Protein AF-A0A250J5Z7-F1 (afdb_monomer_lite)

Foldseek 3Di:
DDDDDDDDDDDDDDDDDDDDDDDDDDDDPDPPDDPDDLADVVGWDKFFQFKEFADWAQAAQDVVLVGDGNCDAPQEPRRQVQQPHTQDLVADDQLGHPVDDTQAFLKEKAAQAFCADPVFGDQPCVLPRPDPSDDDGQFGPQFLFKKWKDAPNDIDMGTYHHYDDPHHHPSCVQRHHDHAPDRNGRMYIGSSVCVRRVQVGIGGMMMTTDGPVRHDDDSSVPHGDPDTGDPD

Secondary structure (DSSP, 8-state):
----PPPPPPPPPPPPPPPPPPPPPPPPP---PPPPP-PPTT-S--EEEEEEEE--TTPPP-TTTTT---SSBTTBTTHHHHHTS---SSSEETTEETT---SS-SSEEEESB-SEETTEE-S--TTSTT--S---TT--SSTT-EEEEEETTEEEEEEEEEE-SS-SB-HHHHTSSPPPSSTT-SEEE-HHHHHHHT-TTEEEEEEEEE-TTTPPSSGGGSS------B--

pLDDT: mean 88.68, std 15.57, range [43.25, 98.94]

Radius of gyration: 28.71 Å; chains: 1; bounding box: 102×79×54 Å

Sequence (232 aa):
MAARTAPPPPALQPPTALHSPAARPCPTPRRRQLPPRHQPPGGYPLHTGIRTTVFWAGELASPDNGYTPNVASAWQNDWQSHFGGFDDPDNRCGYNPCAFTPLENAFYFALPFSDYGNNGPKKDLGMVYWSNGKLADGQSILKNRWIQITANGRTVYAQWEDVGPFNENDSAYVFGSAAPKYSQAGLDVSPAVSTYLGMGGSAVSSWKFVDASDVPSGPWKTTITTSGPGWN

Structure (mmCIF, N/CA/C/O backbone):
data_AF-A0A250J5Z7-F1
#
_entry.id   AF-A0A250J5Z7-F1
#
loop_
_atom_site.group_PDB
_atom_site.id
_atom_site.type_symbol
_atom_site.label_atom_id
_atom_site.label_alt_id
_atom_site.label_comp_id
_atom_site.label_asym_id
_atom_site.label_entity_id
_atom_site.label_seq_id
_atom_site.pdbx_PDB_ins_code
_atom_site.Cartn_x
_atom_site.Cartn_y
_atom_site.Cartn_z
_atom_site.occupancy
_atom_site.B_iso_or_equiv
_atom_site.auth_seq_id
_atom_site.auth_comp_id
_atom_site.auth_asym_id
_atom_site.auth_atom_id
_atom_site.pdbx_PDB_model_num
ATOM 1 N N . MET A 1 1 ? 87.241 -58.080 13.718 1.00 48.34 1 MET A N 1
ATOM 2 C CA . MET A 1 1 ? 85.777 -57.895 13.646 1.00 48.34 1 MET A CA 1
ATOM 3 C C . MET A 1 1 ? 85.197 -58.298 14.990 1.00 48.34 1 MET A C 1
ATOM 5 O O . MET A 1 1 ? 85.237 -59.472 15.319 1.00 48.34 1 MET A O 1
ATOM 9 N N . ALA A 1 2 ? 84.777 -57.328 15.801 1.00 43.59 2 ALA A N 1
ATOM 10 C CA . ALA A 1 2 ? 84.193 -57.558 17.120 1.00 43.59 2 ALA A CA 1
ATOM 11 C C . ALA A 1 2 ? 82.869 -56.793 17.182 1.00 43.59 2 ALA A C 1
ATOM 13 O O . ALA A 1 2 ? 82.848 -55.571 17.029 1.00 43.59 2 ALA A O 1
ATOM 14 N N . ALA A 1 3 ? 81.775 -57.537 17.326 1.00 43.25 3 ALA A N 1
ATOM 15 C CA . ALA A 1 3 ? 80.424 -57.014 17.427 1.00 43.25 3 ALA A CA 1
ATOM 16 C C . ALA A 1 3 ? 80.255 -56.268 18.758 1.00 43.25 3 ALA A C 1
ATOM 18 O O . ALA A 1 3 ? 80.472 -56.839 19.825 1.00 43.25 3 ALA A O 1
ATOM 19 N N . ARG A 1 4 ? 79.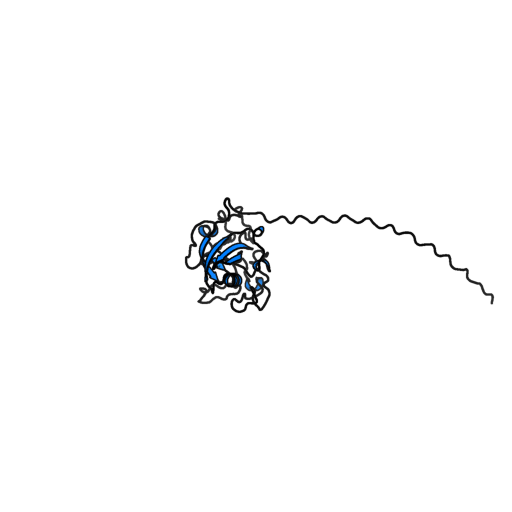865 -54.991 18.698 1.00 49.88 4 ARG A N 1
ATOM 20 C CA . ARG A 1 4 ? 79.357 -54.250 19.856 1.00 49.88 4 ARG A CA 1
ATOM 21 C C . ARG A 1 4 ? 77.840 -54.182 19.742 1.00 49.88 4 ARG A C 1
ATOM 23 O O . ARG A 1 4 ? 77.302 -53.523 18.859 1.00 49.88 4 ARG A O 1
ATOM 30 N N . THR A 1 5 ? 77.182 -54.927 20.617 1.00 54.44 5 THR A N 1
ATOM 31 C CA . THR A 1 5 ? 75.734 -54.965 20.832 1.00 54.44 5 THR A CA 1
ATOM 32 C C . THR A 1 5 ? 75.221 -53.616 21.332 1.00 54.44 5 THR A C 1
ATOM 34 O O . THR A 1 5 ? 75.788 -53.042 22.262 1.00 54.44 5 THR A O 1
ATOM 37 N N . ALA A 1 6 ? 74.148 -53.118 20.715 1.00 56.59 6 ALA A N 1
ATOM 38 C CA . ALA A 1 6 ? 73.444 -51.911 21.139 1.00 56.59 6 ALA A CA 1
ATOM 39 C C . ALA A 1 6 ? 72.637 -52.160 22.435 1.00 56.59 6 ALA A C 1
ATOM 41 O O . ALA A 1 6 ? 72.136 -53.272 22.624 1.00 56.59 6 ALA A O 1
ATOM 42 N N . PRO A 1 7 ? 72.501 -51.160 23.326 1.00 62.56 7 PRO A N 1
ATOM 43 C CA . PRO A 1 7 ? 71.690 -51.279 24.535 1.00 62.56 7 PRO A CA 1
ATOM 44 C C . PRO A 1 7 ? 70.181 -51.243 24.214 1.00 62.56 7 PRO A C 1
ATOM 46 O O . PRO A 1 7 ? 69.787 -50.681 23.188 1.00 62.56 7 PRO A O 1
ATOM 49 N N . PRO A 1 8 ? 69.327 -51.827 25.077 1.00 63.66 8 PRO A N 1
ATOM 50 C CA . PRO A 1 8 ? 67.885 -51.856 24.860 1.00 63.66 8 PRO A CA 1
ATOM 51 C C . PRO A 1 8 ? 67.251 -50.461 25.028 1.00 63.66 8 PRO A C 1
ATOM 53 O O . PRO A 1 8 ? 67.777 -49.630 25.775 1.00 63.66 8 PRO A O 1
ATOM 56 N N . PRO A 1 9 ? 66.118 -50.191 24.354 1.00 59.69 9 PRO A N 1
ATOM 57 C CA . PRO A 1 9 ? 65.427 -48.911 24.451 1.00 59.69 9 PRO A CA 1
ATOM 58 C C . PRO A 1 9 ? 64.746 -48.726 25.822 1.00 59.69 9 PRO A C 1
ATOM 60 O O . PRO A 1 9 ? 64.385 -49.710 26.475 1.00 59.69 9 PRO A O 1
ATOM 63 N N . PRO A 1 10 ? 64.549 -47.471 26.267 1.00 58.34 10 PRO A N 1
ATOM 64 C CA . PRO A 1 10 ? 63.934 -47.165 27.555 1.00 58.34 10 PRO A CA 1
ATOM 65 C C . PRO A 1 10 ? 62.433 -47.491 27.576 1.00 58.34 10 PRO A C 1
ATOM 67 O O . PRO A 1 10 ? 61.739 -47.399 26.564 1.00 58.34 10 PRO A O 1
ATOM 70 N N . ALA A 1 11 ? 61.932 -47.854 28.760 1.00 61.22 11 ALA A N 1
ATOM 71 C CA . ALA A 1 11 ? 60.529 -48.180 28.996 1.00 61.22 11 ALA A CA 1
ATOM 72 C C . ALA A 1 11 ? 59.609 -46.953 28.832 1.00 61.22 11 ALA A C 1
ATOM 74 O O . ALA A 1 11 ? 59.916 -45.859 29.307 1.00 61.22 11 ALA A O 1
ATOM 75 N N . LEU A 1 12 ? 58.458 -47.160 28.185 1.00 51.47 12 LEU A N 1
ATOM 76 C CA . LEU A 1 12 ? 57.399 -46.161 28.014 1.00 51.47 12 LEU A CA 1
ATOM 77 C C . LEU A 1 12 ? 56.745 -45.819 29.363 1.00 51.47 12 LEU A C 1
ATOM 79 O O . LEU A 1 12 ? 56.274 -46.706 30.073 1.00 51.47 12 LEU A O 1
ATOM 83 N N . GLN A 1 13 ? 56.693 -44.528 29.700 1.00 53.25 13 GLN A N 1
ATOM 84 C CA . GLN A 1 13 ? 55.916 -44.020 30.834 1.00 53.25 13 GLN A CA 1
ATOM 85 C C . GLN A 1 13 ? 54.413 -43.980 30.490 1.00 53.25 13 GLN A C 1
ATOM 87 O O . GLN A 1 13 ? 54.063 -43.729 29.333 1.00 53.25 13 GLN A O 1
ATOM 92 N N . PRO A 1 14 ? 53.512 -44.205 31.466 1.00 53.69 14 PRO A N 1
ATOM 93 C CA . PRO A 1 14 ? 52.073 -44.135 31.236 1.00 53.69 14 PRO A CA 1
ATOM 94 C C . PRO A 1 14 ? 51.607 -42.685 30.994 1.00 53.69 14 PRO A C 1
ATOM 96 O O . PRO A 1 14 ? 52.215 -41.748 31.517 1.00 53.69 14 PRO A O 1
ATOM 99 N N . PRO A 1 15 ? 50.526 -42.477 30.222 1.00 51.53 15 PRO A N 1
ATOM 100 C CA . PRO A 1 15 ? 50.061 -41.143 29.864 1.00 51.53 15 PRO A CA 1
ATOM 101 C C . PRO A 1 15 ? 49.449 -40.400 31.059 1.00 51.53 15 PRO A C 1
ATOM 103 O O . PRO A 1 15 ? 48.604 -40.921 31.787 1.00 51.53 15 PRO A O 1
ATOM 106 N N . THR A 1 16 ? 49.862 -39.145 31.218 1.00 54.31 16 THR A N 1
ATOM 107 C CA . THR A 1 16 ? 49.338 -38.174 32.183 1.00 54.31 16 THR A CA 1
ATOM 108 C C . THR A 1 16 ? 47.871 -37.845 31.884 1.00 54.31 16 THR A C 1
ATOM 110 O O . THR A 1 16 ? 47.524 -37.514 30.750 1.00 54.31 16 THR A O 1
ATOM 113 N N . ALA A 1 17 ? 47.003 -37.894 32.897 1.00 51.09 17 ALA A N 1
ATOM 114 C CA . ALA A 1 17 ? 45.592 -37.532 32.767 1.00 51.09 17 ALA A CA 1
ATOM 115 C C . ALA A 1 17 ? 45.423 -36.034 32.431 1.00 51.09 17 ALA A C 1
ATOM 117 O O . ALA A 1 17 ? 45.782 -35.155 33.220 1.00 51.09 17 ALA A O 1
ATOM 118 N N . LEU A 1 18 ? 44.857 -35.746 31.256 1.00 52.22 18 LEU A N 1
ATOM 119 C CA . LEU A 1 18 ? 44.492 -34.398 30.822 1.00 52.22 18 LEU A CA 1
ATOM 120 C C . LEU A 1 18 ? 43.288 -33.898 31.635 1.00 52.22 18 LEU A C 1
ATOM 122 O O . LEU A 1 18 ? 42.195 -34.457 31.559 1.00 52.22 18 LEU A O 1
ATOM 126 N N . HIS A 1 19 ? 43.485 -32.827 32.402 1.00 50.50 19 HIS A N 1
ATOM 127 C CA . HIS A 1 19 ? 42.395 -32.097 33.045 1.00 50.50 19 HIS A CA 1
ATOM 128 C C . HIS A 1 19 ? 41.585 -31.345 31.977 1.00 50.50 19 HIS A C 1
ATOM 130 O O . HIS A 1 19 ? 42.142 -30.575 31.195 1.00 50.50 19 HIS A O 1
ATOM 136 N N . SER A 1 20 ? 40.268 -31.566 31.943 1.00 51.16 20 SER A N 1
ATOM 137 C CA . SER A 1 20 ? 39.351 -30.842 31.053 1.00 51.16 20 SER A CA 1
ATOM 138 C C . SER A 1 20 ? 39.231 -29.367 31.467 1.00 51.16 20 SER A C 1
ATOM 140 O O . SER A 1 20 ? 39.056 -29.094 32.657 1.00 51.16 20 SER A O 1
ATOM 142 N N . PRO A 1 21 ? 39.276 -28.401 30.531 1.00 55.16 21 PRO A N 1
ATOM 143 C CA . PRO A 1 21 ? 39.024 -27.004 30.853 1.00 55.16 21 PRO A CA 1
ATOM 144 C C . PRO A 1 21 ? 37.527 -26.777 31.116 1.00 55.16 21 PRO A C 1
ATOM 146 O O . PRO A 1 21 ? 36.669 -27.275 30.386 1.00 55.16 21 PRO A O 1
ATOM 149 N N . ALA A 1 22 ? 37.214 -26.010 32.162 1.00 61.47 22 ALA A N 1
ATOM 150 C CA . ALA A 1 22 ? 35.848 -25.638 32.515 1.00 61.47 22 ALA A CA 1
ATOM 151 C C . ALA A 1 22 ? 35.152 -24.877 31.369 1.00 61.47 22 ALA A C 1
ATOM 153 O O . ALA A 1 22 ? 35.729 -23.972 30.757 1.00 61.47 22 ALA A O 1
ATOM 154 N N . ALA A 1 23 ? 33.897 -25.241 31.092 1.00 56.78 23 ALA A N 1
ATOM 155 C CA . ALA A 1 23 ? 33.072 -24.620 30.063 1.00 56.78 23 ALA A CA 1
ATOM 156 C C . ALA A 1 23 ? 32.839 -23.128 30.363 1.00 56.78 23 ALA A C 1
ATOM 158 O O . ALA A 1 23 ? 32.431 -22.754 31.463 1.00 56.78 23 ALA A O 1
ATOM 159 N N . ARG A 1 24 ? 33.082 -22.267 29.368 1.00 57.69 24 ARG A N 1
ATOM 160 C CA . ARG A 1 24 ? 32.753 -20.838 29.454 1.00 57.69 24 ARG A CA 1
ATOM 161 C C . ARG A 1 24 ? 31.227 -20.666 29.475 1.00 57.69 24 ARG A C 1
ATOM 163 O O . ARG A 1 24 ? 30.554 -21.320 28.677 1.00 57.69 24 ARG A O 1
ATOM 170 N N . PRO A 1 25 ? 30.671 -19.789 30.329 1.00 54.59 25 PRO A N 1
ATOM 171 C CA . PRO A 1 25 ? 29.240 -19.526 30.334 1.00 54.59 25 PRO A CA 1
ATOM 172 C C . PRO A 1 25 ? 28.797 -18.933 28.990 1.00 54.59 25 PRO A C 1
ATOM 174 O O . PRO A 1 25 ? 29.435 -18.034 28.440 1.00 54.59 25 PRO A O 1
ATOM 177 N N . CYS A 1 26 ? 27.701 -19.478 28.464 1.00 47.84 26 CYS A N 1
ATOM 178 C CA . CYS A 1 26 ? 27.071 -19.054 27.221 1.00 47.84 26 CYS A CA 1
ATOM 179 C C . CYS A 1 26 ? 26.628 -17.580 27.325 1.00 47.84 26 CYS A C 1
ATOM 181 O O . CYS A 1 26 ? 26.017 -17.215 28.333 1.00 47.84 26 CYS A O 1
ATOM 183 N N . PRO A 1 27 ? 26.890 -16.721 26.321 1.00 57.31 27 PRO A N 1
ATOM 184 C CA . PRO A 1 27 ? 26.368 -15.361 26.324 1.00 57.31 27 PRO A CA 1
ATOM 185 C C . PRO A 1 27 ? 24.836 -15.391 26.268 1.00 57.31 27 PRO A C 1
ATOM 187 O O . PRO A 1 27 ? 24.240 -16.032 25.402 1.00 57.31 27 PRO A O 1
ATOM 190 N N . THR A 1 28 ? 24.193 -14.700 27.208 1.00 51.62 28 THR A N 1
ATOM 191 C CA . THR A 1 28 ? 22.737 -14.554 27.272 1.00 51.62 28 THR A CA 1
ATOM 192 C C . THR A 1 28 ? 22.232 -13.848 26.006 1.00 51.62 28 THR A C 1
ATOM 194 O O . THR A 1 28 ? 22.773 -12.794 25.655 1.00 51.62 28 THR A O 1
ATOM 197 N N . PRO A 1 29 ? 21.203 -14.362 25.306 1.00 56.41 29 PRO A N 1
ATOM 198 C CA . PRO A 1 29 ? 20.678 -13.699 24.120 1.00 56.41 29 PRO A CA 1
ATOM 199 C C . PRO A 1 29 ? 20.133 -12.315 24.489 1.00 56.41 29 PRO A C 1
ATOM 201 O O . PRO A 1 29 ? 19.309 -12.160 25.393 1.00 56.41 29 PRO A O 1
ATOM 204 N N . ARG A 1 30 ? 20.608 -11.287 23.779 1.00 57.44 30 ARG A N 1
ATOM 205 C CA . ARG A 1 30 ? 20.141 -9.904 23.917 1.00 57.44 30 ARG A CA 1
ATOM 206 C C . ARG A 1 30 ? 18.644 -9.884 23.597 1.00 57.44 30 ARG A C 1
ATOM 208 O O . ARG A 1 30 ? 18.256 -10.190 22.471 1.00 57.44 30 ARG A O 1
ATOM 215 N N . ARG A 1 31 ? 17.798 -9.554 24.580 1.00 54.84 31 ARG A N 1
ATOM 216 C CA . ARG A 1 31 ? 16.341 -9.440 24.401 1.00 54.84 31 ARG A CA 1
ATOM 217 C C . ARG A 1 31 ? 16.068 -8.493 23.229 1.00 54.84 31 ARG A C 1
ATOM 219 O O . ARG A 1 31 ? 16.360 -7.303 23.331 1.00 54.84 31 ARG A O 1
ATOM 226 N N . ARG A 1 32 ? 15.548 -9.021 22.115 1.00 57.75 32 ARG A N 1
ATOM 227 C CA . ARG A 1 32 ? 15.135 -8.226 20.950 1.00 57.75 32 ARG A CA 1
ATOM 228 C C . ARG A 1 32 ? 14.055 -7.263 21.447 1.00 57.75 32 ARG A C 1
ATOM 230 O O . ARG A 1 32 ? 12.980 -7.707 21.846 1.00 57.75 32 ARG A O 1
ATOM 237 N N . GLN A 1 33 ? 14.375 -5.974 21.552 1.00 46.38 33 GLN A N 1
ATOM 238 C CA . GLN A 1 33 ? 13.385 -4.969 21.931 1.00 46.38 33 GLN A CA 1
ATOM 239 C C . GLN A 1 33 ? 12.321 -4.944 20.835 1.00 46.38 33 GLN A C 1
ATOM 241 O O . GLN A 1 33 ? 12.648 -4.831 19.654 1.00 46.38 33 GLN A O 1
ATOM 246 N N . LEU A 1 34 ? 11.060 -5.127 21.227 1.00 53.38 34 LEU A N 1
ATOM 247 C CA . LEU A 1 34 ? 9.939 -4.937 20.316 1.00 53.38 34 LEU A CA 1
ATOM 248 C C . LEU A 1 34 ? 9.942 -3.470 19.861 1.00 53.38 34 LEU A C 1
ATOM 250 O O . LEU A 1 34 ? 10.261 -2.598 20.676 1.00 53.38 34 LEU A O 1
ATOM 254 N N . PRO A 1 35 ? 9.616 -3.188 18.589 1.00 58.25 35 PRO A N 1
ATOM 255 C CA . PRO A 1 35 ? 9.500 -1.816 18.127 1.00 58.25 35 PRO A CA 1
ATOM 256 C C . PRO A 1 35 ? 8.474 -1.058 18.991 1.00 58.25 35 PRO A C 1
ATOM 258 O O . PRO A 1 35 ? 7.476 -1.655 19.413 1.00 58.25 35 PRO A O 1
ATOM 261 N N . PRO A 1 36 ? 8.726 0.227 19.297 1.00 62.75 36 PRO A N 1
ATOM 262 C CA . PRO A 1 36 ? 7.814 1.038 20.092 1.00 62.75 36 PRO A CA 1
ATOM 263 C C . PRO A 1 36 ? 6.431 1.109 19.434 1.00 62.75 36 PRO A C 1
ATOM 265 O O . PRO A 1 36 ? 6.318 1.216 18.214 1.00 62.75 36 PRO A O 1
ATOM 268 N N . ARG A 1 37 ? 5.380 1.035 20.259 1.00 71.06 37 ARG A N 1
ATOM 269 C CA . ARG A 1 37 ? 3.999 1.256 19.818 1.00 71.06 37 ARG A CA 1
ATOM 270 C C . ARG A 1 37 ? 3.753 2.747 19.647 1.00 71.06 37 ARG A C 1
ATOM 272 O O . ARG A 1 37 ? 4.124 3.525 20.527 1.00 71.06 37 ARG A O 1
ATOM 279 N N . HIS A 1 38 ? 3.111 3.127 18.549 1.00 76.88 38 HIS A N 1
ATOM 280 C CA . HIS A 1 38 ? 2.864 4.531 18.206 1.00 76.88 38 HIS A CA 1
ATOM 281 C C . HIS A 1 38 ? 1.377 4.849 18.033 1.00 76.88 38 HIS A C 1
ATOM 283 O O . HIS A 1 38 ? 1.008 5.745 17.270 1.00 76.88 38 HIS A O 1
ATOM 289 N N . GLN A 1 39 ? 0.506 4.095 18.699 1.00 77.44 39 GLN A N 1
ATOM 290 C CA . GLN A 1 39 ? -0.928 4.335 18.608 1.00 77.44 39 GLN A CA 1
ATOM 291 C C . GLN A 1 39 ? -1.297 5.663 19.285 1.00 77.44 39 GLN A C 1
ATOM 293 O O . GLN A 1 39 ? -0.880 5.897 20.424 1.00 77.44 39 GLN A O 1
ATOM 298 N N . PRO A 1 40 ? -2.092 6.525 18.626 1.00 82.88 40 PRO A N 1
ATOM 299 C CA . PRO A 1 40 ? -2.659 7.692 19.281 1.00 82.88 40 PRO A CA 1
ATOM 300 C C . PRO A 1 40 ? -3.646 7.257 20.381 1.00 82.88 40 PRO A C 1
ATOM 302 O O . PRO A 1 40 ? -4.136 6.120 20.368 1.00 82.88 40 PRO A O 1
ATOM 305 N N . PRO A 1 41 ? -3.976 8.144 21.337 1.00 78.06 41 PRO A N 1
ATOM 306 C CA . PRO A 1 41 ? -5.031 7.885 22.312 1.00 78.06 41 PRO A CA 1
ATOM 307 C C . PRO A 1 41 ? -6.339 7.486 21.608 1.00 78.06 41 PRO A C 1
ATOM 309 O O . PRO A 1 41 ? -6.847 8.236 20.781 1.00 78.06 41 PRO A O 1
ATOM 312 N N . GLY A 1 42 ? -6.869 6.298 21.918 1.00 81.88 42 GLY A N 1
ATOM 313 C CA . GLY A 1 42 ? -8.064 5.742 21.261 1.00 81.88 42 GLY A CA 1
ATOM 314 C C . GLY A 1 42 ? -7.792 4.824 20.060 1.00 81.88 42 GLY A C 1
ATOM 315 O O . GLY A 1 42 ? -8.732 4.223 19.545 1.00 81.88 42 GLY A O 1
ATOM 316 N N . GLY A 1 43 ? -6.527 4.644 19.664 1.00 91.06 43 GLY A N 1
ATOM 317 C CA . GLY A 1 43 ? -6.127 3.803 18.534 1.00 91.06 43 GLY A CA 1
ATOM 318 C C . GLY A 1 43 ? -6.214 4.519 17.183 1.00 91.06 43 GLY A C 1
ATOM 319 O O . GLY A 1 43 ? -6.713 5.636 17.077 1.00 91.06 43 GLY A O 1
ATOM 320 N N . TYR A 1 44 ? -5.694 3.879 16.134 1.00 95.81 44 TYR A N 1
ATOM 321 C CA . TYR A 1 44 ? -5.744 4.437 14.781 1.00 95.81 44 TYR A CA 1
ATOM 322 C C . TYR A 1 44 ? -7.188 4.498 14.248 1.00 95.81 44 TYR A C 1
ATOM 324 O O . TYR A 1 44 ? -7.924 3.516 14.413 1.00 95.81 44 TYR A O 1
ATOM 332 N N . PRO A 1 45 ? -7.597 5.603 13.592 1.00 95.44 45 PRO A N 1
ATOM 333 C CA . PRO A 1 45 ? -8.935 5.736 13.033 1.00 95.44 45 PRO A CA 1
ATOM 334 C C . PRO A 1 45 ? -9.174 4.697 11.936 1.00 95.44 45 PRO A C 1
ATOM 336 O O . PRO A 1 45 ? -8.262 4.323 11.196 1.00 95.44 45 PRO A O 1
ATOM 339 N N . LEU A 1 46 ? -10.419 4.228 11.847 1.00 97.81 46 LEU A N 1
ATOM 340 C CA . LEU A 1 46 ? -10.871 3.360 10.768 1.00 97.81 46 LEU A CA 1
ATOM 341 C C . LEU A 1 46 ? -11.436 4.213 9.632 1.00 97.81 46 LEU A C 1
ATOM 343 O O . LEU A 1 46 ? -12.481 4.844 9.787 1.00 97.81 46 LEU A O 1
ATOM 347 N N . HIS A 1 47 ? -10.775 4.164 8.483 1.00 98.44 47 HIS A N 1
ATOM 348 C CA . HIS A 1 47 ? -11.274 4.713 7.229 1.00 98.44 47 HIS A CA 1
ATOM 349 C C . HIS A 1 47 ? -12.220 3.705 6.589 1.00 98.44 47 HIS A C 1
ATOM 351 O O . HIS A 1 47 ? -11.883 2.527 6.488 1.00 98.44 47 HIS A O 1
ATOM 357 N N . THR A 1 48 ? -13.411 4.138 6.175 1.00 98.25 48 THR A N 1
ATOM 358 C CA . THR A 1 48 ? -14.447 3.257 5.606 1.00 98.25 48 THR A CA 1
ATOM 359 C C . THR A 1 48 ? -15.000 3.838 4.314 1.00 98.25 48 THR A C 1
ATOM 361 O O . THR A 1 48 ? -14.923 5.044 4.092 1.00 98.25 48 THR A O 1
ATOM 364 N N . GLY A 1 49 ? -15.556 2.983 3.452 1.00 97.75 49 GLY A N 1
ATOM 365 C CA . GLY A 1 49 ? -16.130 3.434 2.182 1.00 97.75 49 GLY A CA 1
ATOM 366 C C . GLY A 1 49 ? -15.079 3.926 1.185 1.00 97.75 49 GLY A C 1
ATOM 367 O O . GLY A 1 49 ? -15.387 4.748 0.326 1.00 97.75 49 GLY A O 1
ATOM 368 N N . ILE A 1 50 ? -13.836 3.453 1.305 1.00 98.56 50 ILE A N 1
ATOM 369 C CA . ILE A 1 50 ? -12.718 3.944 0.503 1.00 98.56 50 ILE A CA 1
ATOM 370 C C . ILE A 1 50 ? -12.689 3.205 -0.825 1.00 98.56 50 ILE A C 1
ATOM 372 O O . ILE A 1 50 ? -12.627 1.977 -0.857 1.00 98.56 50 ILE A O 1
ATOM 376 N N . ARG A 1 51 ? -12.708 3.957 -1.927 1.00 98.38 51 ARG A N 1
ATOM 377 C CA . ARG A 1 51 ? -12.450 3.404 -3.255 1.00 98.38 51 ARG A CA 1
ATOM 378 C C . ARG A 1 51 ? -10.976 3.020 -3.345 1.00 98.38 51 ARG A C 1
ATOM 380 O O . ARG A 1 51 ? -10.108 3.876 -3.181 1.00 98.38 51 ARG A O 1
ATOM 387 N N . THR A 1 52 ? -10.722 1.736 -3.562 1.00 98.56 52 THR A N 1
ATOM 388 C CA . THR A 1 52 ? -9.384 1.149 -3.614 1.00 98.56 52 THR A CA 1
ATOM 389 C C . THR A 1 52 ? -9.119 0.580 -4.996 1.00 98.56 52 THR A C 1
ATOM 391 O O . THR A 1 52 ? -9.939 -0.184 -5.513 1.00 98.56 52 THR A O 1
ATOM 394 N N . THR A 1 53 ? -7.982 0.948 -5.571 1.00 97.56 53 THR A N 1
ATOM 395 C CA . THR A 1 53 ? -7.527 0.572 -6.916 1.00 97.56 53 THR A CA 1
ATOM 396 C C . THR A 1 53 ? -6.225 -0.217 -6.847 1.00 97.56 53 THR A C 1
ATOM 398 O O . THR A 1 53 ? -5.673 -0.421 -5.766 1.00 97.56 53 THR A O 1
ATOM 401 N N . VAL A 1 54 ? -5.794 -0.758 -7.984 1.00 97.25 54 VAL A N 1
ATOM 402 C CA . VAL A 1 54 ? -4.605 -1.608 -8.078 1.00 97.25 54 VAL A CA 1
ATOM 403 C C . VAL A 1 54 ? -3.522 -0.889 -8.867 1.00 97.25 54 VAL A C 1
ATOM 405 O O . VAL A 1 54 ? -3.818 -0.292 -9.895 1.00 97.25 54 VAL A O 1
ATOM 408 N N . PHE A 1 55 ? -2.290 -0.992 -8.381 1.00 96.94 55 PHE A N 1
ATOM 409 C CA . PHE A 1 55 ? -1.064 -0.524 -9.027 1.00 96.94 55 PHE A CA 1
ATOM 410 C C . PHE A 1 55 ? 0.041 -1.544 -8.758 1.00 96.94 55 PHE A C 1
ATOM 412 O O . PHE A 1 55 ? -0.102 -2.366 -7.841 1.00 96.94 55 PHE A O 1
ATOM 419 N N . TRP A 1 56 ? 1.127 -1.512 -9.530 1.00 97.81 56 TRP A N 1
ATOM 420 C CA . TRP A 1 56 ? 2.213 -2.459 -9.304 1.00 97.81 56 TRP A CA 1
ATOM 421 C C . TRP A 1 56 ? 3.613 -1.959 -9.650 1.00 97.81 56 TRP A C 1
ATOM 423 O O . TRP A 1 56 ? 3.805 -1.144 -10.547 1.00 97.81 56 TRP A O 1
ATOM 433 N N . ALA A 1 57 ? 4.613 -2.497 -8.949 1.00 97.75 57 ALA A N 1
ATOM 434 C CA . ALA A 1 57 ? 6.019 -2.193 -9.188 1.00 97.75 57 ALA A CA 1
ATOM 435 C C . ALA A 1 57 ? 6.444 -2.577 -10.618 1.00 97.75 57 ALA A C 1
ATOM 437 O O . ALA A 1 57 ? 6.230 -3.704 -11.079 1.00 97.75 57 ALA A O 1
ATOM 438 N N . GLY A 1 58 ? 7.077 -1.634 -11.314 1.00 96.06 58 GLY A N 1
ATOM 439 C CA . GLY A 1 58 ? 7.505 -1.782 -12.706 1.00 96.06 58 GLY A CA 1
ATOM 440 C C . GLY A 1 58 ? 6.429 -1.471 -13.749 1.00 96.06 58 GLY A C 1
ATOM 441 O O . GLY A 1 58 ? 6.692 -1.624 -14.941 1.00 96.06 58 GLY A O 1
ATOM 442 N N . GLU A 1 59 ? 5.228 -1.037 -13.351 1.00 94.62 59 GLU A N 1
ATOM 443 C CA . GLU A 1 59 ? 4.199 -0.619 -14.307 1.00 94.62 59 GLU A CA 1
ATOM 444 C C . GLU A 1 59 ? 4.701 0.527 -15.197 1.00 94.62 59 GLU A C 1
ATOM 446 O O . GLU A 1 59 ? 5.219 1.540 -14.721 1.00 94.62 59 GLU A O 1
ATOM 451 N N . LEU A 1 60 ? 4.547 0.379 -16.512 1.00 91.81 60 LEU A N 1
ATOM 452 C CA . LEU A 1 60 ? 4.920 1.416 -17.467 1.00 91.81 60 LEU A CA 1
ATOM 453 C C . LEU A 1 60 ? 3.795 2.439 -17.622 1.00 91.81 60 LEU A C 1
ATOM 455 O O . LEU A 1 60 ? 2.616 2.120 -17.493 1.00 91.81 60 LEU A O 1
ATOM 459 N N . ALA A 1 61 ? 4.159 3.670 -17.973 1.00 89.69 61 ALA A N 1
ATOM 460 C CA . ALA A 1 61 ? 3.188 4.708 -18.287 1.00 89.69 61 ALA A CA 1
ATOM 461 C C . ALA A 1 61 ? 2.290 4.278 -19.460 1.00 89.69 61 ALA A C 1
ATOM 463 O O . ALA A 1 61 ? 2.773 3.880 -20.523 1.00 89.69 61 ALA A O 1
ATOM 464 N N . SER A 1 62 ? 0.979 4.402 -19.278 1.00 87.44 62 SER A N 1
ATOM 465 C CA . SER A 1 62 ? -0.039 4.078 -20.274 1.00 87.44 62 SER A CA 1
ATOM 466 C C . SER A 1 62 ? -1.221 5.053 -20.167 1.00 87.44 62 SER A C 1
ATOM 468 O O . SER A 1 62 ? -1.368 5.732 -19.151 1.00 87.44 62 SER A O 1
ATOM 470 N N . PRO A 1 63 ? -2.101 5.146 -21.179 1.00 85.81 63 PRO A N 1
ATOM 471 C CA . PRO A 1 63 ? -3.332 5.924 -21.043 1.00 85.81 63 PRO A CA 1
ATOM 472 C C . PRO A 1 63 ? -4.196 5.479 -19.849 1.00 85.81 63 PRO A C 1
ATOM 474 O O . PRO A 1 63 ? -4.830 6.319 -19.211 1.00 85.81 63 PRO A O 1
ATOM 477 N N . ASP A 1 64 ? -4.181 4.184 -19.524 1.00 80.62 64 ASP A N 1
ATOM 478 C CA . ASP A 1 64 ? -5.036 3.585 -18.495 1.00 80.62 64 ASP A CA 1
ATOM 479 C C . ASP A 1 64 ? -4.617 3.980 -17.069 1.00 80.62 64 ASP A C 1
ATOM 481 O O . ASP A 1 64 ? -5.476 4.124 -16.199 1.00 80.62 64 ASP A O 1
ATOM 485 N N . ASN A 1 65 ? -3.326 4.248 -16.841 1.00 82.81 65 ASN A N 1
ATOM 486 C CA . ASN A 1 65 ? -2.801 4.763 -15.567 1.00 82.81 65 ASN A CA 1
ATOM 487 C C . ASN A 1 65 ? -2.517 6.275 -15.591 1.00 82.81 65 ASN A C 1
ATOM 489 O O . ASN A 1 65 ? -1.760 6.800 -14.771 1.00 82.81 65 ASN A O 1
ATOM 493 N N . GLY A 1 66 ? -3.109 6.999 -16.549 1.00 80.44 66 GLY A N 1
ATOM 494 C CA . GLY A 1 66 ? -2.926 8.445 -16.670 1.00 80.44 66 GLY A CA 1
ATOM 495 C C . GLY A 1 66 ? -1.476 8.849 -16.949 1.00 80.44 66 GLY A C 1
ATOM 496 O O . GLY A 1 66 ? -1.068 9.944 -16.569 1.00 80.44 66 GLY A O 1
ATOM 497 N N . TYR A 1 67 ? -0.713 7.972 -17.605 1.00 85.50 67 TYR A N 1
ATOM 498 C CA . TYR A 1 67 ? 0.708 8.117 -17.917 1.00 85.50 67 TYR A CA 1
ATOM 499 C C . TYR A 1 67 ? 1.619 8.220 -16.688 1.00 85.50 67 TYR A C 1
ATOM 501 O O . TYR A 1 67 ? 2.695 8.815 -16.770 1.00 85.50 67 TYR A O 1
ATOM 509 N N . THR A 1 68 ? 1.213 7.621 -15.568 1.00 85.56 68 THR A N 1
ATOM 510 C CA . THR A 1 68 ? 2.026 7.550 -14.349 1.00 85.56 68 THR A CA 1
ATOM 511 C C . THR A 1 68 ? 2.730 6.193 -14.301 1.00 85.56 68 THR A C 1
ATOM 513 O O . THR A 1 68 ? 2.062 5.181 -14.102 1.00 85.56 68 THR A O 1
ATOM 516 N N . PRO A 1 69 ? 4.053 6.124 -14.535 1.00 90.81 69 PRO A N 1
ATOM 517 C CA . PRO A 1 69 ? 4.788 4.875 -14.402 1.00 90.81 69 PRO A CA 1
ATOM 518 C C . PRO A 1 69 ? 5.094 4.580 -12.928 1.00 90.81 69 PRO A C 1
ATOM 520 O O . PRO A 1 69 ? 5.423 5.488 -12.172 1.00 90.81 69 PRO A O 1
ATOM 523 N N . ASN A 1 70 ? 5.119 3.299 -12.570 1.00 93.44 70 ASN A N 1
ATOM 524 C CA . ASN A 1 70 ? 5.504 2.793 -11.248 1.00 93.44 70 ASN A CA 1
ATOM 525 C C . ASN A 1 70 ? 6.842 2.028 -11.309 1.00 93.44 70 ASN A C 1
ATOM 527 O O . ASN A 1 70 ? 7.098 1.095 -10.549 1.00 93.44 70 ASN A O 1
ATOM 531 N N . VAL A 1 71 ? 7.712 2.399 -12.257 1.00 93.81 71 VAL A N 1
ATOM 532 C CA . VAL A 1 71 ? 9.110 1.919 -12.320 1.00 93.81 71 VAL A CA 1
ATOM 533 C C . VAL A 1 71 ? 9.959 2.472 -11.170 1.00 93.81 71 VAL A C 1
ATOM 535 O O . VAL A 1 71 ? 10.958 1.865 -10.794 1.00 93.81 71 VAL A O 1
ATOM 538 N N . ALA A 1 72 ? 9.521 3.590 -10.594 1.00 94.62 72 ALA A N 1
ATOM 539 C CA . ALA A 1 72 ? 10.005 4.184 -9.360 1.00 94.62 72 ALA A CA 1
ATOM 540 C C . ALA A 1 72 ? 8.836 4.291 -8.370 1.00 94.62 72 ALA A C 1
ATOM 542 O O . ALA A 1 72 ? 7.679 4.285 -8.784 1.00 94.62 72 ALA A O 1
ATOM 543 N N . SER A 1 73 ? 9.154 4.420 -7.086 1.00 96.00 73 SER A N 1
ATOM 544 C CA . SER A 1 73 ? 8.214 4.813 -6.035 1.00 96.00 73 SER A CA 1
ATOM 545 C C . SER A 1 73 ? 8.695 6.098 -5.368 1.00 96.00 73 SER A C 1
ATOM 547 O O . SER A 1 73 ? 9.832 6.533 -5.577 1.00 96.00 73 SER A O 1
ATOM 549 N N . ALA A 1 74 ? 7.882 6.676 -4.487 1.00 95.62 74 ALA A N 1
ATOM 550 C CA . ALA A 1 74 ? 8.244 7.840 -3.680 1.00 95.62 74 ALA A CA 1
ATOM 551 C C . ALA A 1 74 ? 9.569 7.676 -2.908 1.00 95.62 74 ALA A C 1
ATOM 553 O O . ALA A 1 74 ? 10.215 8.668 -2.564 1.00 95.62 74 ALA A O 1
ATOM 554 N N . TRP A 1 75 ? 9.995 6.438 -2.635 1.00 96.62 75 TRP A N 1
ATOM 555 C CA . TRP A 1 75 ? 11.203 6.147 -1.861 1.00 96.62 75 TRP A CA 1
ATOM 556 C C . TRP A 1 75 ? 12.256 5.322 -2.603 1.00 96.62 75 TRP A C 1
ATOM 558 O O . TRP A 1 75 ? 13.309 5.082 -2.019 1.00 96.62 75 TRP A O 1
ATOM 568 N N . GLN A 1 76 ? 12.004 4.870 -3.833 1.00 95.44 76 GLN A N 1
ATOM 569 C CA . GLN A 1 76 ? 12.945 4.053 -4.609 1.00 95.44 76 GLN A CA 1
ATOM 570 C C . GLN A 1 76 ? 12.984 4.528 -6.065 1.00 95.44 76 GLN A C 1
ATOM 572 O O . GLN A 1 76 ? 11.991 4.400 -6.776 1.00 95.44 76 GLN A O 1
ATOM 577 N N . ASN A 1 77 ? 14.135 5.019 -6.538 1.00 94.38 77 ASN A N 1
ATOM 578 C CA . ASN A 1 77 ? 14.266 5.503 -7.924 1.00 94.38 77 ASN A CA 1
ATOM 579 C C . ASN A 1 77 ? 14.234 4.378 -8.973 1.00 94.38 77 ASN A C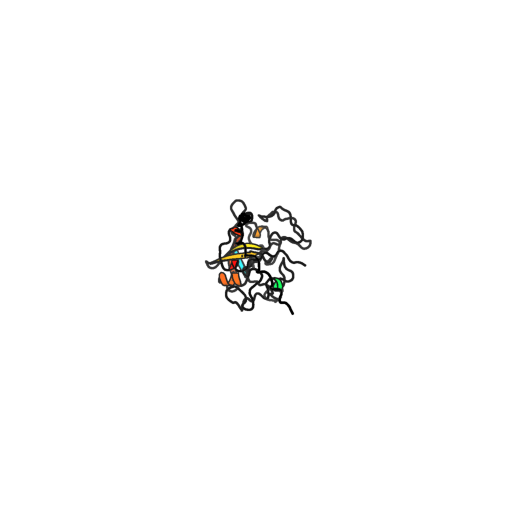 1
ATOM 581 O O . ASN A 1 77 ? 13.881 4.627 -10.122 1.00 94.38 77 ASN A O 1
ATOM 585 N N . ASP A 1 78 ? 14.606 3.159 -8.583 1.00 94.31 78 ASP A N 1
ATOM 586 C CA . ASP A 1 78 ? 14.546 1.956 -9.419 1.00 94.31 78 ASP A CA 1
ATOM 587 C C . ASP A 1 78 ? 13.749 0.865 -8.694 1.00 94.31 78 ASP A C 1
ATOM 589 O O . ASP A 1 78 ? 14.261 -0.183 -8.285 1.00 94.31 78 ASP A O 1
ATOM 593 N N . TRP A 1 79 ? 12.475 1.162 -8.440 1.00 97.44 79 TRP A N 1
ATOM 594 C CA . TRP A 1 79 ? 11.626 0.306 -7.622 1.00 97.44 79 TRP A CA 1
ATOM 595 C C . TRP A 1 79 ? 11.458 -1.089 -8.224 1.00 97.44 79 TRP A C 1
ATOM 597 O O . TRP A 1 79 ? 11.492 -2.070 -7.486 1.00 97.44 79 TRP A O 1
ATOM 607 N N . GLN A 1 80 ? 11.380 -1.208 -9.554 1.00 96.50 80 GLN A N 1
ATOM 608 C CA . GLN A 1 80 ? 11.299 -2.510 -10.219 1.00 96.50 80 GLN A CA 1
ATOM 609 C C . GLN A 1 80 ? 12.497 -3.407 -9.865 1.00 96.50 80 GLN A C 1
ATOM 611 O O . GLN A 1 80 ? 12.312 -4.567 -9.487 1.00 96.50 80 GLN A O 1
ATOM 616 N N . SER A 1 81 ? 13.726 -2.889 -9.950 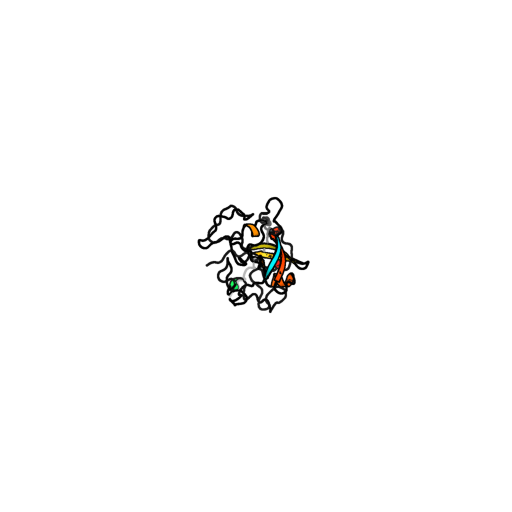1.00 96.00 81 SER A N 1
ATOM 617 C CA . SER A 1 81 ? 14.920 -3.663 -9.587 1.00 96.00 81 SER A CA 1
ATOM 618 C C . SER A 1 81 ? 14.957 -3.992 -8.096 1.00 96.00 81 SER A C 1
ATOM 620 O O . SER A 1 81 ? 15.303 -5.114 -7.725 1.00 96.00 81 SER A O 1
ATOM 622 N N . HIS A 1 82 ? 14.557 -3.048 -7.238 1.00 96.75 82 HIS A N 1
ATOM 623 C CA . HIS A 1 82 ? 14.483 -3.261 -5.791 1.00 96.75 82 HIS A CA 1
ATOM 624 C C . HIS A 1 82 ? 13.447 -4.318 -5.398 1.00 96.75 82 HIS A C 1
ATOM 626 O O . HIS A 1 82 ? 13.728 -5.146 -4.534 1.00 96.75 82 HIS A O 1
ATOM 632 N N . PHE A 1 83 ? 12.290 -4.343 -6.061 1.00 98.06 83 PHE A N 1
ATOM 633 C CA . PHE A 1 83 ? 11.276 -5.379 -5.887 1.00 98.06 83 PHE A CA 1
ATOM 634 C C . PHE A 1 83 ? 11.766 -6.751 -6.381 1.00 98.06 83 PHE A C 1
ATOM 636 O O . PHE A 1 83 ? 11.358 -7.790 -5.855 1.00 98.06 83 PHE A O 1
ATOM 643 N N . GLY A 1 84 ? 12.687 -6.764 -7.349 1.00 97.12 84 GLY A N 1
ATOM 644 C CA . GLY A 1 84 ? 13.272 -7.961 -7.960 1.00 97.12 84 GLY A CA 1
ATOM 645 C C . GLY A 1 84 ? 12.769 -8.248 -9.378 1.00 97.12 84 GLY A C 1
ATOM 646 O O . GLY A 1 84 ? 13.161 -9.252 -9.969 1.00 97.12 84 GLY A O 1
ATOM 647 N N . GLY A 1 85 ? 11.921 -7.380 -9.932 1.00 97.00 85 GLY A N 1
ATOM 648 C CA . GLY A 1 85 ? 11.361 -7.498 -11.272 1.00 97.00 85 GLY A CA 1
ATOM 649 C C . GLY A 1 85 ? 10.004 -6.808 -11.408 1.00 97.00 85 GLY A C 1
ATOM 650 O O . GLY A 1 85 ? 9.543 -6.116 -10.507 1.00 97.00 85 GLY A O 1
ATOM 651 N N . PHE A 1 86 ? 9.363 -7.006 -12.556 1.00 97.62 86 PHE A N 1
ATOM 652 C CA . PHE A 1 86 ? 8.005 -6.531 -12.824 1.00 97.62 86 PHE A CA 1
ATOM 653 C C . PHE A 1 86 ? 6.987 -7.338 -12.001 1.00 97.62 86 PHE A C 1
ATOM 655 O O . PHE A 1 86 ? 6.936 -8.566 -12.125 1.00 97.62 86 PHE A O 1
ATOM 662 N N . ASP A 1 87 ? 6.189 -6.676 -11.158 1.00 97.88 87 ASP A N 1
ATOM 663 C CA . ASP A 1 87 ? 5.169 -7.336 -10.331 1.00 97.88 87 ASP A CA 1
ATOM 664 C C . ASP A 1 87 ? 3.906 -7.643 -11.145 1.00 97.88 87 ASP A C 1
ATOM 666 O O . ASP A 1 87 ? 2.866 -7.011 -10.991 1.00 97.88 87 ASP A O 1
ATOM 670 N N . ASP A 1 88 ? 4.025 -8.625 -12.037 1.00 96.44 88 ASP A N 1
ATOM 671 C CA . ASP A 1 88 ? 3.004 -8.983 -13.021 1.00 96.44 88 ASP A CA 1
ATOM 672 C C . ASP A 1 88 ? 1.653 -9.351 -12.360 1.00 96.44 88 ASP A C 1
ATOM 674 O O . ASP A 1 88 ? 1.583 -10.343 -11.613 1.00 96.44 88 ASP A O 1
ATOM 678 N N . PRO A 1 89 ? 0.570 -8.584 -12.603 1.00 95.50 89 PRO A N 1
ATOM 679 C CA . PRO A 1 89 ? -0.747 -8.900 -12.060 1.00 95.50 89 PRO A CA 1
ATOM 680 C C . PRO A 1 89 ? -1.389 -10.133 -12.714 1.00 95.50 89 PRO A C 1
ATOM 682 O O . PRO A 1 89 ? -2.197 -10.799 -12.063 1.00 95.50 89 PRO A O 1
ATOM 685 N N . ASP A 1 90 ? -1.008 -10.469 -13.948 1.00 95.06 90 ASP A N 1
ATOM 686 C CA . ASP A 1 90 ? -1.648 -11.503 -14.766 1.00 95.06 90 ASP A CA 1
ATOM 687 C C . ASP A 1 90 ? -0.925 -12.858 -14.691 1.00 95.06 90 ASP A C 1
ATOM 689 O O . ASP A 1 90 ? -1.521 -13.903 -14.961 1.00 95.06 90 ASP A O 1
ATOM 693 N N . ASN A 1 91 ? 0.346 -12.876 -14.274 1.00 96.25 91 ASN A N 1
ATOM 694 C CA . ASN A 1 91 ? 1.156 -14.094 -14.175 1.00 96.25 91 ASN A CA 1
ATOM 695 C C . ASN A 1 91 ? 1.649 -14.371 -12.745 1.00 96.25 91 ASN A C 1
ATOM 697 O O . ASN A 1 91 ? 2.801 -14.090 -12.386 1.00 96.25 91 ASN A O 1
ATOM 701 N N . ARG A 1 92 ? 0.771 -14.953 -11.915 1.00 95.25 92 ARG A N 1
ATOM 702 C CA . ARG A 1 92 ? 1.018 -15.139 -10.475 1.00 95.25 92 ARG A CA 1
ATOM 703 C C . ARG A 1 92 ? 1.076 -16.586 -10.010 1.00 95.25 92 ARG A C 1
ATOM 705 O O . ARG A 1 92 ? 0.248 -17.422 -10.364 1.00 95.25 92 ARG A O 1
ATOM 712 N N . CYS A 1 93 ? 2.032 -16.845 -9.121 1.00 95.44 93 CYS A N 1
ATOM 713 C CA . CYS A 1 93 ? 2.261 -18.122 -8.459 1.00 95.44 93 CYS A CA 1
ATOM 714 C C . CYS A 1 93 ? 1.971 -17.943 -6.964 1.00 95.44 93 CYS A C 1
ATOM 716 O O . CYS A 1 93 ? 2.835 -17.580 -6.163 1.00 95.44 93 CYS A O 1
ATOM 718 N N . GLY A 1 94 ? 0.705 -18.140 -6.593 1.00 95.62 94 GLY A N 1
ATOM 719 C CA . GLY A 1 94 ? 0.193 -17.711 -5.293 1.00 95.62 94 GLY A CA 1
ATOM 720 C C . GLY A 1 94 ? 0.062 -16.189 -5.249 1.00 95.62 94 GLY A C 1
ATOM 721 O O . GLY A 1 94 ? -0.631 -15.604 -6.074 1.00 95.62 94 GLY A O 1
ATOM 722 N N . TYR A 1 95 ? 0.724 -15.547 -4.286 1.00 97.19 95 TYR A N 1
ATOM 723 C CA . TYR A 1 95 ? 0.683 -14.090 -4.122 1.00 97.19 95 TYR A CA 1
ATOM 724 C C . TYR A 1 95 ? 1.888 -13.363 -4.715 1.00 97.19 95 TYR A C 1
ATOM 726 O O . TYR A 1 95 ? 1.935 -12.147 -4.594 1.00 97.19 95 TYR A O 1
ATOM 734 N N . ASN A 1 96 ? 2.822 -14.069 -5.355 1.00 97.56 96 ASN A N 1
ATOM 735 C CA . ASN A 1 96 ? 4.029 -13.512 -5.974 1.00 97.56 96 ASN A CA 1
ATOM 736 C C . ASN A 1 96 ? 3.949 -13.624 -7.508 1.00 97.56 96 ASN A C 1
ATOM 738 O O . ASN A 1 96 ? 3.195 -14.474 -7.998 1.00 97.56 96 ASN A O 1
ATOM 742 N N . PRO A 1 97 ? 4.734 -12.842 -8.270 1.00 97.06 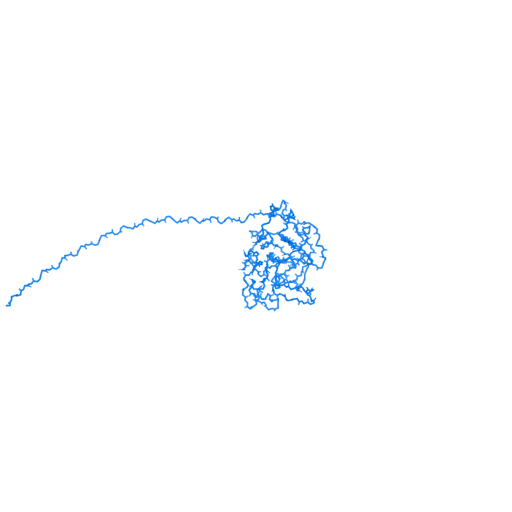97 PRO A N 1
ATOM 743 C CA . PRO A 1 97 ? 4.948 -13.109 -9.690 1.00 97.06 97 PRO A CA 1
ATOM 744 C C .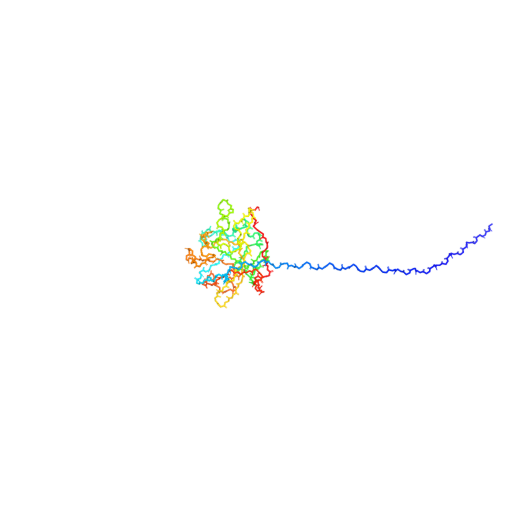 PRO A 1 97 ? 5.507 -14.521 -9.885 1.00 97.06 97 PRO A C 1
ATOM 746 O O . PRO A 1 97 ? 6.277 -15.008 -9.058 1.00 97.06 97 PRO A O 1
ATOM 749 N N . CYS A 1 98 ? 5.156 -15.196 -10.978 1.00 96.44 98 CYS A N 1
ATOM 750 C CA . CYS A 1 98 ? 5.700 -16.534 -11.240 1.00 96.44 98 CYS A CA 1
ATOM 751 C C . CYS A 1 98 ? 7.187 -16.534 -11.613 1.00 96.44 98 CYS A C 1
ATOM 753 O O . CYS A 1 98 ? 7.868 -17.540 -11.426 1.00 96.44 98 CYS A O 1
ATOM 755 N N . ALA A 1 99 ? 7.692 -15.429 -12.161 1.00 96.19 99 ALA A N 1
ATOM 756 C CA . ALA A 1 99 ? 9.047 -15.367 -12.697 1.00 96.19 99 ALA A CA 1
ATOM 757 C C . ALA A 1 99 ? 10.139 -15.317 -11.612 1.00 96.19 99 ALA A C 1
ATOM 759 O O . ALA A 1 99 ? 11.281 -15.680 -11.889 1.00 96.19 99 ALA A O 1
ATOM 760 N N . PHE A 1 100 ? 9.816 -14.869 -10.395 1.00 97.19 100 PHE A N 1
ATOM 761 C CA . PHE A 1 100 ? 10.790 -14.680 -9.319 1.00 97.19 100 PHE A CA 1
ATOM 762 C C . PHE A 1 100 ? 10.119 -14.606 -7.940 1.00 97.19 100 PHE A C 1
ATOM 764 O O . PHE A 1 100 ? 8.920 -14.368 -7.816 1.00 97.19 100 PHE A O 1
ATOM 771 N N . THR A 1 101 ? 10.917 -14.764 -6.884 1.00 96.69 101 THR A N 1
ATOM 772 C CA . THR A 1 101 ? 10.503 -14.415 -5.519 1.00 96.69 101 THR A CA 1
ATOM 773 C C . THR A 1 101 ? 10.857 -12.949 -5.258 1.00 96.69 101 THR A C 1
ATOM 775 O O . THR A 1 101 ? 12.043 -12.623 -5.348 1.00 96.69 101 THR A O 1
ATOM 778 N N . PRO A 1 102 ? 9.889 -12.077 -4.920 1.00 97.75 102 PRO A N 1
ATOM 779 C CA . PRO A 1 102 ? 10.161 -10.674 -4.627 1.00 97.75 102 PRO A CA 1
ATOM 780 C C . PRO A 1 102 ? 11.166 -10.475 -3.488 1.00 97.75 102 PRO A C 1
ATOM 782 O O . PRO A 1 102 ? 11.156 -11.212 -2.494 1.00 97.75 102 PRO A O 1
ATOM 785 N N . LEU A 1 103 ? 12.016 -9.460 -3.641 1.00 98.00 103 LEU A N 1
ATOM 786 C CA . LEU A 1 103 ? 12.993 -9.016 -2.642 1.00 98.00 103 LEU A CA 1
ATOM 787 C C . LEU A 1 103 ? 12.376 -8.037 -1.630 1.00 98.00 103 LEU A C 1
ATOM 789 O O . LEU A 1 103 ? 12.835 -7.952 -0.491 1.00 98.00 103 LEU A O 1
ATOM 793 N N . GLU A 1 104 ? 11.314 -7.341 -2.034 1.00 98.19 104 GLU A N 1
ATOM 794 C CA . GLU A 1 104 ? 10.452 -6.525 -1.177 1.00 98.19 104 GLU A CA 1
ATOM 795 C C . GLU A 1 104 ? 9.100 -7.231 -0.957 1.00 98.19 104 GLU A C 1
ATOM 797 O O . GLU A 1 104 ? 8.793 -8.260 -1.564 1.00 98.19 104 GLU A O 1
ATOM 802 N N . ASN A 1 105 ? 8.298 -6.739 -0.017 1.00 98.56 105 ASN A N 1
ATOM 803 C CA . ASN A 1 105 ? 7.011 -7.340 0.311 1.00 98.56 105 ASN A CA 1
ATOM 804 C C . ASN A 1 105 ? 6.058 -7.258 -0.883 1.00 98.56 105 ASN A C 1
ATOM 806 O O . ASN A 1 105 ? 5.805 -6.169 -1.372 1.00 98.56 105 ASN A O 1
ATOM 810 N N . ALA A 1 106 ? 5.475 -8.382 -1.305 1.00 98.56 106 ALA A N 1
ATOM 811 C CA . ALA A 1 106 ? 4.467 -8.409 -2.366 1.00 98.56 106 ALA A CA 1
ATOM 812 C C . ALA A 1 106 ? 3.127 -7.782 -1.943 1.00 98.56 106 ALA A C 1
ATOM 814 O O . ALA A 1 106 ? 2.319 -7.428 -2.793 1.00 98.56 106 ALA A O 1
ATOM 815 N N . PHE A 1 107 ? 2.877 -7.651 -0.638 1.00 98.81 107 PHE A N 1
ATOM 816 C CA . PHE A 1 107 ? 1.709 -6.981 -0.078 1.00 98.81 107 PHE A CA 1
ATOM 817 C C . PHE A 1 107 ? 2.077 -5.545 0.279 1.00 98.81 107 PHE A C 1
ATOM 819 O O . PHE A 1 107 ? 2.437 -5.250 1.420 1.00 98.81 107 PHE A O 1
ATOM 826 N N . TYR A 1 108 ? 1.962 -4.652 -0.697 1.00 98.88 108 TYR A N 1
ATOM 827 C CA . TYR A 1 108 ? 2.213 -3.223 -0.527 1.00 98.88 108 TYR A CA 1
ATOM 828 C C . TYR A 1 108 ? 1.014 -2.356 -0.912 1.00 98.88 108 TYR A C 1
ATOM 830 O O . TYR A 1 108 ? 0.048 -2.839 -1.519 1.00 98.88 108 TYR A O 1
ATOM 838 N N . PHE A 1 109 ? 1.072 -1.087 -0.511 1.00 98.88 109 PHE A N 1
ATOM 839 C CA . PHE A 1 109 ? 0.058 -0.073 -0.776 1.00 98.88 109 PHE A CA 1
ATOM 840 C C . PHE A 1 109 ? 0.659 1.337 -0.926 1.00 98.88 109 PHE A C 1
ATOM 842 O O . PHE A 1 109 ? 1.802 1.582 -0.518 1.00 98.88 109 PHE A O 1
ATOM 849 N N . ALA A 1 110 ? -0.160 2.257 -1.445 1.00 98.69 110 ALA A N 1
ATOM 850 C CA . ALA A 1 110 ? 0.095 3.696 -1.480 1.00 98.69 110 ALA A CA 1
ATOM 851 C C . ALA A 1 110 ? -1.030 4.489 -0.794 1.00 98.69 110 ALA A C 1
ATOM 853 O O . ALA A 1 110 ? -2.213 4.171 -0.947 1.00 98.69 110 ALA A O 1
ATOM 854 N N . LEU A 1 111 ? -0.657 5.523 -0.035 1.00 98.75 111 LEU A N 1
ATOM 855 C CA . LEU A 1 111 ? -1.580 6.512 0.536 1.00 98.75 111 LEU A CA 1
ATOM 856 C C . LEU A 1 111 ? -1.180 7.932 0.106 1.00 98.75 111 LEU A C 1
ATOM 858 O O . LEU A 1 111 ? 0.012 8.187 -0.086 1.00 98.75 111 LEU A O 1
ATOM 862 N N . PRO A 1 112 ? -2.138 8.874 -0.018 1.00 98.00 112 PRO A N 1
ATOM 863 C CA . PRO A 1 112 ? -1.925 10.173 -0.665 1.00 98.00 112 PRO A CA 1
ATOM 864 C C . PRO A 1 112 ? -1.229 11.206 0.239 1.00 98.00 112 PRO A C 1
ATOM 866 O O . PRO A 1 112 ? -1.643 12.362 0.377 1.00 98.00 112 PRO A O 1
ATOM 869 N N . PHE A 1 113 ? -0.153 10.795 0.906 1.00 97.94 113 PHE A N 1
ATOM 870 C CA . PHE A 1 113 ? 0.673 11.650 1.744 1.00 97.94 113 PHE A CA 1
ATOM 871 C C . PHE A 1 113 ? 2.142 11.219 1.695 1.00 97.94 113 PHE A C 1
ATOM 873 O O . PHE A 1 113 ? 2.474 10.111 2.100 1.00 97.94 113 PHE A O 1
ATOM 880 N N . SER A 1 114 ? 3.018 12.126 1.265 1.00 97.06 114 SER A N 1
ATOM 881 C CA . SER A 1 114 ? 4.472 11.959 1.339 1.00 97.06 114 SER A CA 1
ATOM 882 C C . SER A 1 114 ? 5.041 12.693 2.551 1.00 97.06 114 SER A C 1
ATOM 884 O O . SER A 1 114 ? 4.535 13.748 2.941 1.00 97.06 114 SER A O 1
ATOM 886 N N . ASP A 1 115 ? 6.124 12.174 3.123 1.00 96.38 115 ASP A N 1
ATOM 887 C CA . ASP A 1 115 ? 6.958 12.882 4.094 1.00 96.38 115 ASP A CA 1
ATOM 888 C C . ASP A 1 115 ? 8.053 13.736 3.430 1.00 96.38 115 ASP A C 1
ATOM 890 O O . ASP A 1 115 ? 8.762 14.473 4.118 1.00 96.38 115 ASP A O 1
ATOM 894 N N . TYR A 1 116 ? 8.120 13.720 2.095 1.00 95.19 116 TYR A N 1
ATOM 895 C CA . TYR A 1 116 ? 8.953 14.581 1.254 1.00 95.19 116 TYR A CA 1
ATOM 896 C C . TYR A 1 116 ? 8.092 15.492 0.386 1.00 95.19 116 TYR A C 1
ATOM 898 O O . TYR A 1 116 ? 6.974 15.160 0.002 1.00 95.19 116 TYR A O 1
ATOM 906 N N . GLY A 1 117 ? 8.616 16.675 0.087 1.00 89.56 117 GLY A N 1
ATOM 907 C CA . GLY A 1 117 ? 8.122 17.516 -0.998 1.00 89.56 117 GLY A CA 1
ATOM 908 C C . GLY A 1 117 ? 9.251 17.844 -1.970 1.00 89.56 117 GLY A C 1
ATOM 909 O O . GLY A 1 117 ? 10.374 17.367 -1.825 1.00 89.56 117 GLY A O 1
ATOM 910 N N . ASN A 1 118 ? 8.981 18.751 -2.907 1.00 85.50 118 ASN A N 1
ATOM 911 C CA . ASN A 1 118 ? 9.931 19.137 -3.963 1.00 85.50 118 ASN A CA 1
ATOM 912 C C . ASN A 1 118 ? 11.285 19.665 -3.450 1.00 85.50 118 ASN A C 1
ATOM 914 O O . ASN A 1 118 ? 12.247 19.714 -4.206 1.00 85.50 118 ASN A O 1
ATOM 918 N N . ASN A 1 119 ? 11.355 20.085 -2.183 1.00 86.75 119 ASN A N 1
ATOM 919 C CA . ASN A 1 119 ? 12.545 20.665 -1.559 1.00 86.75 119 ASN A CA 1
ATOM 920 C C . ASN A 1 119 ? 13.128 19.767 -0.449 1.00 86.75 119 ASN A C 1
ATOM 922 O O . ASN A 1 119 ? 13.790 20.275 0.457 1.00 86.75 119 ASN A O 1
ATOM 926 N N . GLY A 1 120 ? 12.842 18.461 -0.481 1.00 90.94 120 GLY A N 1
ATOM 927 C CA . GLY A 1 120 ? 13.313 17.495 0.514 1.00 90.94 120 GLY A CA 1
ATOM 928 C C . GLY A 1 120 ? 12.303 17.232 1.644 1.00 90.94 120 GLY A C 1
ATOM 929 O O . GLY A 1 120 ? 11.092 17.370 1.428 1.00 90.94 120 GLY A O 1
ATOM 930 N N . PRO A 1 121 ? 12.776 16.849 2.847 1.00 94.00 121 PRO A N 1
ATOM 931 C CA . PRO A 1 121 ? 11.924 16.492 3.979 1.00 94.00 121 PRO A CA 1
ATOM 932 C C . PRO A 1 121 ? 10.892 17.571 4.333 1.00 94.00 121 PRO A C 1
ATOM 934 O O . PRO A 1 121 ? 11.228 18.751 4.501 1.00 94.00 121 PRO A O 1
ATOM 937 N N . LYS A 1 122 ? 9.628 17.173 4.514 1.00 93.94 122 LYS A N 1
ATOM 938 C CA . LYS A 1 122 ? 8.575 18.081 4.988 1.00 93.94 122 LYS A CA 1
ATOM 939 C C . LYS A 1 122 ? 8.803 18.494 6.439 1.00 93.94 122 LYS A C 1
ATOM 941 O O . LYS A 1 122 ? 9.320 17.740 7.263 1.00 93.94 122 LYS A O 1
ATOM 946 N N . LYS A 1 123 ? 8.366 19.714 6.765 1.00 88.00 123 LYS A N 1
ATOM 947 C CA . LYS A 1 123 ? 8.444 20.280 8.125 1.00 88.00 123 LYS A CA 1
ATOM 948 C C . LYS A 1 123 ? 7.141 20.106 8.906 1.00 88.00 123 LYS A C 1
ATOM 950 O O . LYS A 1 123 ? 7.150 20.068 10.132 1.00 88.00 123 LYS A O 1
ATOM 955 N N . ASP A 1 124 ? 6.020 19.990 8.209 1.00 86.00 124 ASP A N 1
ATOM 956 C CA . ASP A 1 124 ? 4.658 19.917 8.734 1.00 86.00 124 ASP A CA 1
ATOM 957 C C . ASP A 1 124 ? 4.192 18.465 8.940 1.00 86.00 124 ASP A C 1
ATOM 959 O O . ASP A 1 124 ? 3.139 18.036 8.480 1.00 86.00 124 ASP A O 1
ATOM 963 N N . LEU A 1 125 ? 4.970 17.695 9.701 1.00 93.81 125 LEU A N 1
ATOM 964 C CA . LEU A 1 125 ? 4.694 16.280 9.995 1.00 93.81 125 LEU A CA 1
ATOM 965 C C . LEU A 1 125 ? 3.849 16.075 11.267 1.00 93.81 125 LEU A C 1
ATOM 967 O O . LEU A 1 125 ? 3.837 14.985 11.832 1.00 93.81 125 LEU A O 1
ATOM 971 N N . GLY A 1 126 ? 3.170 17.121 11.751 1.00 91.69 126 GLY A N 1
ATOM 972 C CA . GLY A 1 126 ? 2.507 17.136 13.063 1.00 91.69 126 GLY A CA 1
ATOM 973 C C . GLY A 1 126 ? 1.293 16.211 13.193 1.00 91.69 126 GLY A C 1
ATOM 974 O O . GLY A 1 126 ? 0.938 15.839 14.306 1.00 91.69 126 GLY A O 1
ATOM 975 N N . MET A 1 127 ? 0.670 15.818 12.077 1.00 94.06 127 MET A N 1
ATOM 976 C CA . MET A 1 127 ? -0.435 14.848 12.086 1.00 94.06 127 MET A CA 1
ATOM 977 C C . MET A 1 127 ? 0.040 13.391 12.067 1.00 94.06 127 MET A C 1
ATOM 979 O O . MET A 1 127 ? -0.735 12.492 12.374 1.00 94.06 127 MET A O 1
ATOM 983 N N . VAL A 1 128 ? 1.303 13.137 11.721 1.00 96.06 128 VAL A N 1
ATOM 984 C CA . VAL A 1 128 ? 1.835 11.776 11.636 1.00 96.06 128 VAL A CA 1
ATOM 985 C C . VAL A 1 128 ? 2.034 11.235 13.053 1.00 96.06 128 VAL A C 1
ATOM 987 O O . VAL A 1 128 ? 2.885 11.726 13.791 1.00 96.06 128 VAL A O 1
ATOM 990 N N . TYR A 1 129 ? 1.285 10.201 13.440 1.00 95.19 129 TYR A N 1
ATOM 991 C CA . TYR A 1 129 ? 1.198 9.731 14.835 1.00 95.19 129 TYR A CA 1
ATOM 992 C C . TYR A 1 129 ? 2.535 9.378 15.499 1.00 95.19 129 TYR A C 1
ATOM 994 O O . TYR A 1 129 ? 2.699 9.534 16.706 1.00 95.19 129 TYR A O 1
ATOM 1002 N N . TRP A 1 130 ? 3.487 8.875 14.717 1.00 94.38 130 TRP A N 1
ATOM 1003 C CA . TRP A 1 130 ? 4.817 8.473 15.181 1.00 94.38 130 TRP A CA 1
ATOM 1004 C C . TRP A 1 130 ? 5.895 9.528 14.923 1.00 94.38 130 TRP A C 1
ATOM 1006 O O . TRP A 1 130 ? 7.074 9.272 15.173 1.00 94.38 130 TRP A O 1
ATOM 1016 N N . SER A 1 131 ? 5.526 10.690 14.387 1.00 93.81 131 SER A N 1
ATOM 1017 C CA . SER A 1 131 ? 6.470 11.770 14.136 1.00 93.81 131 SER A CA 1
ATOM 1018 C C . SER A 1 131 ? 6.856 12.467 15.434 1.00 93.81 131 SER A C 1
ATOM 1020 O O . SER A 1 131 ? 6.036 12.713 16.314 1.00 93.81 131 SER A O 1
ATOM 1022 N N . ASN A 1 132 ? 8.130 12.835 15.528 1.00 90.00 132 ASN A N 1
ATOM 1023 C CA . ASN A 1 132 ? 8.648 13.741 16.553 1.00 90.00 132 ASN A CA 1
ATOM 1024 C C . ASN A 1 132 ? 8.819 15.179 16.012 1.00 90.00 132 ASN A C 1
ATOM 1026 O O . ASN A 1 132 ? 9.527 15.987 16.615 1.00 90.00 132 ASN A O 1
ATOM 1030 N N . GLY A 1 133 ? 8.225 15.477 14.851 1.00 86.50 133 GLY A N 1
ATOM 1031 C CA . GLY A 1 133 ? 8.336 16.758 14.150 1.00 86.50 133 GLY A CA 1
ATOM 1032 C C . GLY A 1 133 ? 9.653 16.964 13.397 1.00 86.50 133 GLY A C 1
ATOM 1033 O O . GLY A 1 133 ? 9.880 18.051 12.872 1.00 86.50 133 GLY A O 1
ATOM 1034 N N . LYS A 1 134 ? 10.536 15.960 13.348 1.00 86.94 134 LYS A N 1
ATOM 1035 C CA . LYS A 1 134 ? 11.820 16.027 12.645 1.00 86.94 134 LYS A CA 1
ATOM 1036 C C . LYS A 1 134 ? 11.946 14.863 11.671 1.00 86.94 134 LYS A C 1
ATOM 1038 O O . LYS A 1 134 ? 11.646 13.724 12.013 1.00 86.94 134 LYS A O 1
ATOM 1043 N N . LEU A 1 135 ? 12.467 15.158 10.488 1.00 93.50 135 LEU A N 1
ATOM 1044 C CA . LEU A 1 135 ? 12.840 14.171 9.487 1.00 93.50 135 LEU A CA 1
ATOM 1045 C C . LEU A 1 135 ? 14.237 14.509 8.985 1.00 93.50 135 LEU A C 1
ATOM 1047 O O . LEU A 1 135 ? 14.483 15.632 8.545 1.00 93.50 135 LEU A O 1
ATOM 1051 N N . ALA A 1 136 ? 15.163 13.566 9.141 1.00 91.38 136 ALA A N 1
ATOM 1052 C CA . ALA A 1 136 ? 16.498 13.714 8.590 1.00 91.38 136 ALA A CA 1
ATOM 1053 C C . ALA A 1 136 ? 16.459 13.455 7.082 1.00 91.38 136 ALA A C 1
ATOM 1055 O O . ALA A 1 136 ? 15.691 12.616 6.611 1.00 91.38 136 ALA A O 1
ATOM 1056 N N . ASP A 1 137 ? 17.311 14.166 6.353 1.00 91.69 137 ASP A N 1
ATOM 1057 C CA . ASP A 1 137 ? 17.489 13.943 4.924 1.00 91.69 137 ASP A CA 1
ATOM 1058 C C . ASP A 1 137 ? 17.947 12.501 4.649 1.00 91.69 137 ASP A C 1
ATOM 1060 O O . ASP A 1 137 ? 18.695 11.915 5.440 1.00 91.69 137 ASP A O 1
ATOM 1064 N N . GLY A 1 138 ? 17.449 11.901 3.569 1.00 92.25 138 GLY A N 1
ATOM 1065 C CA . GLY A 1 138 ? 17.707 10.493 3.242 1.00 92.25 138 GLY A CA 1
ATOM 1066 C C . GLY A 1 138 ? 16.908 9.469 4.068 1.00 92.25 138 GLY A C 1
ATOM 1067 O O . GLY A 1 138 ? 17.089 8.267 3.888 1.00 92.25 138 GLY A O 1
ATOM 1068 N N . GLN A 1 139 ? 16.038 9.896 4.988 1.00 94.19 139 GLN A N 1
ATOM 1069 C CA . GLN A 1 139 ? 15.194 9.000 5.793 1.00 94.19 139 GLN A CA 1
ATOM 1070 C C . GLN A 1 139 ? 13.719 9.199 5.484 1.00 94.19 139 GLN A C 1
ATOM 1072 O O . GLN A 1 139 ? 13.322 10.306 5.154 1.00 94.19 139 GLN A O 1
ATOM 1077 N N . SER A 1 140 ? 12.902 8.163 5.684 1.00 96.56 140 SER A N 1
ATOM 1078 C CA . SER A 1 140 ? 11.440 8.263 5.693 1.00 96.56 140 SER A CA 1
ATOM 1079 C C . SER A 1 140 ? 10.885 7.737 7.014 1.00 96.56 140 SER A C 1
ATOM 1081 O O . SER A 1 140 ? 11.375 6.746 7.560 1.00 96.56 140 SER A O 1
ATOM 1083 N N . ILE A 1 141 ? 9.849 8.397 7.527 1.00 96.56 141 ILE A N 1
ATOM 1084 C CA . ILE A 1 141 ? 9.048 7.919 8.658 1.00 96.56 141 ILE A CA 1
ATOM 1085 C C . ILE A 1 141 ? 7.815 7.125 8.205 1.00 96.56 141 ILE A C 1
ATOM 1087 O O . ILE A 1 141 ? 7.162 6.513 9.055 1.00 96.56 141 ILE A O 1
ATOM 1091 N N . LEU A 1 142 ? 7.484 7.136 6.910 1.00 97.81 142 LEU A N 1
ATOM 1092 C CA . LEU A 1 142 ? 6.292 6.503 6.335 1.00 97.81 142 LEU A CA 1
ATOM 1093 C C . LEU A 1 142 ? 6.580 5.141 5.695 1.00 97.81 142 LEU A C 1
ATOM 1095 O O . LEU A 1 142 ? 5.806 4.209 5.922 1.00 97.81 142 LEU A O 1
ATOM 1099 N N . LYS A 1 143 ? 7.688 5.007 4.949 1.00 98.00 143 LYS A N 1
ATOM 1100 C CA . LYS A 1 143 ? 8.055 3.750 4.276 1.00 98.00 143 LYS A CA 1
ATOM 1101 C C . LYS A 1 143 ? 8.066 2.572 5.258 1.00 98.00 143 LYS A C 1
ATOM 1103 O O . LYS A 1 143 ? 8.483 2.712 6.412 1.00 98.00 143 LYS A O 1
ATOM 1108 N N . ASN A 1 144 ? 7.623 1.403 4.794 1.00 98.19 144 ASN A N 1
ATOM 1109 C CA . ASN A 1 144 ? 7.537 0.137 5.534 1.00 98.19 144 ASN A CA 1
ATOM 1110 C C . ASN A 1 144 ? 6.502 0.102 6.677 1.00 98.19 144 ASN A C 1
ATOM 1112 O O . ASN A 1 144 ? 6.429 -0.903 7.398 1.00 98.19 144 ASN A O 1
ATOM 1116 N N . ARG A 1 145 ? 5.712 1.164 6.889 1.00 98.50 145 ARG A N 1
ATOM 1117 C CA . ARG A 1 145 ? 4.596 1.159 7.854 1.00 98.50 145 ARG A CA 1
ATOM 1118 C C . ARG A 1 145 ? 3.473 0.252 7.368 1.00 98.50 145 ARG A C 1
ATOM 1120 O O . ARG A 1 145 ? 3.386 -0.045 6.187 1.00 98.50 145 ARG A O 1
ATOM 1127 N N . TRP A 1 146 ? 2.616 -0.190 8.282 1.00 98.81 146 TRP A N 1
ATOM 1128 C CA . TRP A 1 146 ? 1.599 -1.191 7.980 1.00 98.81 146 TRP A CA 1
ATOM 1129 C C . TRP A 1 146 ? 0.187 -0.637 8.099 1.00 98.81 146 TRP A C 1
ATOM 1131 O O . TRP A 1 146 ? -0.115 0.150 9.001 1.00 98.81 146 TRP A O 1
ATOM 1141 N N . ILE A 1 147 ? -0.697 -1.136 7.239 1.00 98.88 147 ILE A N 1
ATOM 1142 C CA . ILE A 1 147 ? -2.145 -0.997 7.398 1.00 98.88 147 ILE A CA 1
ATOM 1143 C C . ILE A 1 147 ? -2.813 -2.370 7.423 1.00 98.88 147 ILE A C 1
ATOM 1145 O O . ILE A 1 147 ? -2.317 -3.342 6.854 1.00 98.88 147 ILE A O 1
ATOM 1149 N N . GLN A 1 148 ? -3.957 -2.429 8.091 1.00 98.88 148 GLN A N 1
ATOM 1150 C CA . GLN A 1 148 ? -4.965 -3.462 7.909 1.00 98.88 148 GLN A CA 1
ATOM 1151 C C . GLN A 1 148 ? -5.955 -2.974 6.849 1.00 98.88 148 GLN A C 1
ATOM 1153 O O . GLN A 1 148 ? -6.423 -1.843 6.951 1.00 98.88 148 GLN A O 1
ATOM 1158 N N . ILE A 1 149 ? -6.324 -3.834 5.902 1.00 98.88 149 ILE A N 1
ATOM 1159 C CA . ILE A 1 149 ? -7.311 -3.556 4.850 1.00 98.88 149 ILE A CA 1
ATOM 1160 C C . ILE A 1 149 ? -8.379 -4.646 4.892 1.00 98.88 149 ILE A C 1
ATOM 1162 O O . ILE A 1 149 ? -8.058 -5.832 4.987 1.00 98.88 149 ILE A O 1
ATOM 1166 N N . THR A 1 150 ? -9.645 -4.254 4.800 1.00 98.81 150 THR A N 1
ATOM 1167 C CA . THR A 1 150 ? -10.788 -5.165 4.783 1.00 98.81 150 THR A CA 1
ATOM 1168 C C . THR A 1 150 ? -11.700 -4.843 3.603 1.00 98.81 150 THR A C 1
ATOM 1170 O O . THR A 1 150 ? -12.168 -3.715 3.463 1.00 98.81 150 THR A O 1
ATOM 1173 N N . ALA A 1 151 ? -11.976 -5.845 2.770 1.00 98.44 151 ALA A N 1
ATOM 1174 C CA . ALA A 1 151 ? -12.922 -5.789 1.654 1.00 98.44 151 ALA A CA 1
ATOM 1175 C C . ALA A 1 151 ? -13.476 -7.198 1.393 1.00 98.44 151 ALA A C 1
ATOM 1177 O O . ALA A 1 151 ? -12.812 -8.188 1.701 1.00 98.44 151 ALA A O 1
ATOM 1178 N N . ASN A 1 152 ? -14.696 -7.309 0.856 1.00 97.25 152 ASN A N 1
ATOM 1179 C CA . ASN A 1 152 ? -15.322 -8.593 0.493 1.00 97.25 152 ASN A CA 1
ATOM 1180 C C . ASN A 1 152 ? -15.293 -9.661 1.612 1.00 97.25 152 ASN A C 1
ATOM 1182 O O . ASN A 1 152 ? -15.101 -10.849 1.359 1.00 97.25 152 ASN A O 1
ATOM 1186 N N . GLY A 1 153 ? -15.436 -9.236 2.873 1.00 97.31 153 GLY A N 1
ATOM 1187 C CA . GLY A 1 153 ? -15.399 -10.125 4.042 1.00 97.31 153 GLY A CA 1
ATOM 1188 C C . GLY A 1 153 ? -14.018 -10.704 4.380 1.00 97.31 153 GLY A C 1
ATOM 1189 O O . GLY A 1 153 ? -13.923 -11.584 5.233 1.00 97.31 153 GLY A O 1
ATOM 1190 N N . ARG A 1 154 ? -12.945 -10.229 3.737 1.00 98.38 154 ARG A N 1
ATOM 1191 C CA . ARG A 1 154 ? -11.560 -10.661 3.962 1.00 98.38 154 ARG A CA 1
ATOM 1192 C C . ARG A 1 154 ? -10.725 -9.522 4.530 1.00 98.38 154 ARG A C 1
ATOM 1194 O O . ARG A 1 154 ? -10.974 -8.360 4.225 1.00 98.38 154 ARG A O 1
ATOM 1201 N N . THR A 1 155 ? -9.713 -9.872 5.321 1.00 98.75 155 THR A N 1
ATOM 1202 C CA . THR A 1 155 ? -8.769 -8.922 5.923 1.00 98.75 155 THR A CA 1
ATOM 1203 C C . THR A 1 155 ? -7.337 -9.296 5.570 1.00 98.75 155 THR A C 1
ATOM 1205 O O . THR A 1 155 ? -6.952 -10.458 5.709 1.00 98.75 155 THR A O 1
ATOM 1208 N N . VAL A 1 156 ? -6.561 -8.303 5.144 1.00 98.88 156 VAL A N 1
ATOM 1209 C CA . VAL A 1 156 ? -5.161 -8.416 4.723 1.00 98.88 156 VAL A CA 1
ATOM 1210 C C . VAL A 1 156 ? -4.340 -7.285 5.339 1.00 98.88 156 VAL A C 1
ATOM 1212 O O . VAL A 1 156 ? -4.892 -6.277 5.784 1.00 98.88 156 VAL A O 1
ATOM 1215 N N . TYR A 1 157 ? -3.025 -7.460 5.378 1.00 98.94 157 TYR A N 1
ATOM 1216 C CA . TYR A 1 157 ? -2.079 -6.476 5.886 1.00 98.94 157 TYR A CA 1
ATOM 1217 C C . TYR A 1 157 ? -1.021 -6.201 4.825 1.00 98.94 157 TYR A C 1
ATOM 1219 O O . TYR A 1 157 ? -0.599 -7.131 4.142 1.00 98.94 157 TYR A O 1
ATOM 1227 N N . ALA A 1 158 ? -0.612 -4.945 4.680 1.00 98.94 158 ALA A N 1
ATOM 1228 C CA . ALA A 1 158 ? 0.314 -4.522 3.631 1.00 98.94 158 ALA A CA 1
ATOM 1229 C C . ALA A 1 158 ? 1.275 -3.436 4.133 1.00 98.94 158 ALA A C 1
ATOM 1231 O O . ALA A 1 158 ? 0.949 -2.744 5.103 1.00 98.94 158 ALA A O 1
ATOM 1232 N N . GLN A 1 159 ? 2.434 -3.300 3.479 1.00 98.81 159 GLN A N 1
ATOM 1233 C CA . GLN A 1 159 ? 3.447 -2.279 3.763 1.00 98.81 159 GLN A CA 1
ATOM 1234 C C . GLN A 1 159 ? 3.323 -1.048 2.863 1.00 98.81 159 GLN A C 1
ATOM 1236 O O . GLN A 1 159 ? 2.945 -1.139 1.699 1.00 98.81 159 GLN A O 1
ATOM 1241 N N . TRP A 1 160 ? 3.631 0.116 3.425 1.00 98.81 160 TRP A N 1
ATOM 1242 C CA . TRP A 1 160 ? 3.585 1.387 2.722 1.00 98.81 160 TRP A CA 1
ATOM 1243 C C . TRP A 1 160 ? 4.843 1.528 1.869 1.00 98.81 160 TRP A C 1
ATOM 1245 O O . TRP A 1 160 ? 5.930 1.727 2.417 1.00 98.81 160 TRP A O 1
ATOM 1255 N N . GLU A 1 161 ? 4.696 1.404 0.551 1.00 98.56 161 GLU A N 1
ATOM 1256 C CA . GLU A 1 161 ? 5.837 1.373 -0.378 1.00 98.56 161 GLU A CA 1
ATOM 1257 C C . GLU A 1 161 ? 5.784 2.450 -1.465 1.00 98.56 161 GLU A C 1
ATOM 1259 O O . GLU A 1 161 ? 6.802 2.684 -2.119 1.00 98.56 161 GLU A O 1
ATOM 1264 N N . ASP A 1 162 ? 4.656 3.160 -1.595 1.00 98.12 162 ASP A N 1
ATOM 1265 C CA . ASP A 1 162 ? 4.556 4.329 -2.469 1.00 98.12 162 ASP A CA 1
ATOM 1266 C C . ASP A 1 162 ? 3.613 5.435 -1.947 1.00 98.12 162 ASP A C 1
ATOM 1268 O O . ASP A 1 162 ? 2.947 5.275 -0.919 1.00 98.12 162 ASP A O 1
ATOM 1272 N N . VAL A 1 163 ? 3.542 6.572 -2.643 1.00 97.81 163 VAL A N 1
ATOM 1273 C CA . VAL A 1 163 ? 2.641 7.691 -2.335 1.00 97.81 163 VAL A CA 1
ATOM 1274 C C . VAL A 1 163 ? 1.688 7.951 -3.498 1.00 97.81 163 VAL A C 1
ATOM 1276 O O . VAL A 1 163 ? 2.085 8.098 -4.644 1.00 97.81 163 VAL A O 1
ATOM 1279 N N . GLY A 1 164 ? 0.408 8.064 -3.165 1.00 94.88 164 GLY A N 1
ATOM 1280 C CA . GLY A 1 164 ? -0.696 8.207 -4.108 1.00 94.88 164 GLY A CA 1
ATOM 1281 C C . GLY A 1 164 ? -1.964 7.606 -3.501 1.00 94.88 164 GLY A C 1
ATOM 1282 O O . GLY A 1 164 ? -1.911 7.079 -2.392 1.00 94.88 164 GLY A O 1
ATOM 1283 N N . PRO A 1 165 ? -3.126 7.671 -4.156 1.00 94.50 165 PRO A N 1
ATOM 1284 C CA . PRO A 1 165 ? -3.358 8.139 -5.522 1.00 94.50 165 PRO A CA 1
ATOM 1285 C C . PRO A 1 165 ? -3.527 9.667 -5.638 1.00 94.50 165 PRO A C 1
ATOM 1287 O O . PRO A 1 165 ? -3.959 10.328 -4.699 1.00 94.50 165 PRO A O 1
ATOM 1290 N N . PHE A 1 166 ? -3.275 10.214 -6.835 1.00 93.69 166 PHE A N 1
ATOM 1291 C CA . PHE A 1 166 ? -3.570 11.592 -7.302 1.00 93.69 166 PHE A CA 1
ATOM 1292 C C . PHE A 1 166 ? -2.881 12.772 -6.601 1.00 93.69 166 PHE A C 1
ATOM 1294 O O . PHE A 1 166 ? -2.751 13.843 -7.200 1.00 93.69 166 PHE A O 1
ATOM 1301 N N . ASN A 1 167 ? -2.472 12.635 -5.345 1.00 94.38 167 ASN A N 1
ATOM 1302 C CA . ASN A 1 167 ? -1.751 13.660 -4.605 1.00 94.38 167 ASN A CA 1
ATOM 1303 C C . ASN A 1 167 ? -0.888 13.065 -3.492 1.00 94.38 167 ASN A C 1
ATOM 1305 O O . ASN A 1 167 ? -1.002 11.907 -3.119 1.00 94.38 167 ASN A O 1
ATOM 1309 N N . GLU A 1 168 ? -0.049 13.923 -2.918 1.00 95.62 168 GLU A N 1
ATOM 1310 C CA . GLU A 1 168 ? 0.938 13.548 -1.898 1.00 95.62 168 GLU A CA 1
ATOM 1311 C C . GLU A 1 168 ? 0.800 14.391 -0.617 1.00 95.62 168 GLU A C 1
ATOM 1313 O O . GLU A 1 168 ? 1.720 14.489 0.199 1.00 95.62 168 GLU A O 1
ATOM 1318 N N . ASN A 1 169 ? -0.329 15.086 -0.462 1.00 96.19 169 ASN A N 1
ATOM 1319 C CA . ASN A 1 169 ? -0.535 16.132 0.543 1.00 96.19 169 ASN A CA 1
ATOM 1320 C C . ASN A 1 169 ? -1.928 16.047 1.188 1.00 96.19 169 ASN A C 1
ATOM 1322 O O . ASN A 1 169 ? -2.639 17.050 1.250 1.00 96.19 169 ASN A O 1
ATOM 1326 N N . ASP A 1 170 ? -2.339 14.857 1.631 1.00 97.25 170 ASP A N 1
ATOM 1327 C CA . ASP A 1 170 ? -3.649 14.620 2.253 1.00 97.25 170 ASP A CA 1
ATOM 1328 C C . ASP A 1 170 ? -3.550 14.092 3.696 1.00 97.25 170 ASP A C 1
ATOM 1330 O O . ASP A 1 170 ? -4.058 13.027 4.046 1.00 97.25 170 ASP A O 1
ATOM 1334 N N . SER A 1 171 ? -2.862 14.832 4.568 1.00 96.81 171 SER A N 1
ATOM 1335 C CA . SER A 1 171 ? -2.690 14.440 5.976 1.00 96.81 171 SER A CA 1
ATOM 1336 C C . SER A 1 171 ? -4.010 14.362 6.750 1.00 96.81 171 SER A C 1
ATOM 1338 O O . SER A 1 171 ? -4.135 13.533 7.653 1.00 96.81 171 SER A O 1
ATOM 1340 N N . ALA A 1 172 ? -4.993 15.198 6.395 1.00 97.19 172 ALA A N 1
ATOM 1341 C CA . ALA A 1 172 ? -6.306 15.238 7.035 1.00 97.19 172 ALA A CA 1
ATOM 1342 C C . ALA A 1 172 ? -7.121 13.961 6.791 1.00 97.19 172 ALA A C 1
ATOM 1344 O O . ALA A 1 172 ? -7.848 13.523 7.685 1.00 97.19 172 ALA A O 1
ATOM 1345 N N . TYR A 1 173 ? -6.985 13.359 5.609 1.00 98.12 173 TYR A N 1
ATOM 1346 C CA . TYR A 1 173 ? -7.491 12.019 5.343 1.00 98.12 173 TYR A CA 1
ATOM 1347 C C . TYR A 1 173 ? -6.586 10.979 5.999 1.00 98.12 173 TYR A C 1
ATOM 1349 O O . TYR A 1 173 ? -7.018 10.293 6.914 1.00 98.12 173 TYR A O 1
ATOM 1357 N N . VAL A 1 174 ? -5.307 10.906 5.621 1.00 98.12 174 VAL A N 1
ATOM 1358 C CA . VAL A 1 174 ? -4.434 9.782 5.998 1.00 98.12 174 VAL A CA 1
ATOM 1359 C C . VAL A 1 174 ? -4.323 9.597 7.518 1.00 98.12 174 VAL A C 1
ATOM 1361 O O . VAL A 1 174 ? -4.435 8.475 8.011 1.00 98.12 174 VAL A O 1
ATOM 1364 N N . PHE A 1 175 ? -4.159 10.682 8.277 1.00 97.38 175 PHE A N 1
ATOM 1365 C CA . PHE A 1 175 ? -3.992 10.647 9.738 1.00 97.38 175 PHE A CA 1
ATOM 1366 C C . PHE A 1 175 ? -5.161 11.276 10.506 1.00 97.38 175 PHE A C 1
ATOM 1368 O O . PHE A 1 175 ? -5.084 11.456 11.725 1.00 97.38 175 PHE A O 1
ATOM 1375 N N . GLY A 1 176 ? -6.233 11.657 9.821 1.00 95.38 176 GLY A N 1
ATOM 1376 C CA . GLY A 1 176 ? -7.411 12.239 10.450 1.00 95.38 176 GLY A CA 1
ATOM 1377 C C . GLY A 1 176 ? -8.653 11.399 10.198 1.00 95.38 176 GLY A C 1
ATOM 1378 O O . GLY A 1 176 ? -8.610 10.171 10.192 1.00 95.38 176 GLY A O 1
ATOM 1379 N N . SER A 1 177 ? -9.775 12.089 10.036 1.00 94.75 177 SER A N 1
ATOM 1380 C CA . SER A 1 177 ? -11.093 11.505 9.779 1.00 94.75 177 SER A CA 1
ATOM 1381 C C . SER A 1 177 ? -11.763 12.093 8.535 1.00 94.75 177 SER A C 1
ATOM 1383 O O . SER A 1 177 ? -12.951 11.856 8.311 1.00 94.75 177 SER A O 1
ATOM 1385 N N . ALA A 1 178 ? -11.037 12.895 7.747 1.00 97.44 178 ALA A N 1
ATOM 1386 C CA . ALA A 1 178 ? -11.561 13.423 6.495 1.00 97.44 178 ALA A CA 1
ATOM 1387 C C . ALA A 1 178 ? -11.711 12.298 5.460 1.00 97.44 178 ALA A C 1
ATOM 1389 O O . ALA A 1 178 ? -11.031 11.280 5.537 1.00 97.44 178 ALA A O 1
ATOM 1390 N N . ALA A 1 179 ? -12.586 12.493 4.476 1.00 97.44 179 ALA A N 1
ATOM 1391 C CA . ALA A 1 179 ? -12.597 11.655 3.280 1.00 97.44 179 ALA A CA 1
ATOM 1392 C C . ALA A 1 179 ? -11.372 11.972 2.393 1.00 97.44 179 ALA A C 1
ATOM 1394 O O . ALA A 1 179 ? -10.851 13.089 2.489 1.00 97.44 179 ALA A O 1
ATOM 1395 N N . PRO A 1 180 ? -10.945 11.048 1.506 1.00 97.75 180 PRO A N 1
ATOM 1396 C CA . PRO A 1 180 ? -9.892 11.333 0.538 1.00 97.75 180 PRO A CA 1
ATOM 1397 C C . PRO A 1 180 ? -10.233 12.570 -0.291 1.00 97.75 180 PRO A C 1
ATOM 1399 O O . PRO A 1 180 ? -11.376 12.738 -0.731 1.00 97.75 180 PRO A O 1
ATOM 1402 N N . LYS A 1 181 ? -9.234 13.411 -0.561 1.00 97.38 181 LYS A N 1
ATOM 1403 C CA . LYS A 1 181 ? -9.405 14.625 -1.368 1.00 97.38 181 LYS A CA 1
ATOM 1404 C C . LYS A 1 181 ? -9.928 14.337 -2.779 1.00 97.38 181 LYS A C 1
ATOM 1406 O O . LYS A 1 181 ? -10.658 15.157 -3.334 1.00 97.38 181 LYS A O 1
ATOM 1411 N N . TYR A 1 182 ? -9.573 13.184 -3.345 1.00 95.38 182 TYR A N 1
ATOM 1412 C CA . TYR A 1 182 ? -10.033 12.724 -4.653 1.00 95.38 182 TYR A CA 1
ATOM 1413 C C . TYR A 1 182 ? -10.919 11.487 -4.502 1.00 95.38 182 TYR A C 1
ATOM 1415 O O . TYR A 1 182 ? -10.507 10.463 -3.971 1.00 95.38 182 TYR A O 1
ATOM 1423 N N . SER A 1 183 ? -12.151 11.564 -5.004 1.00 93.00 183 SER A N 1
ATOM 1424 C CA . SER A 1 183 ? -13.130 10.471 -4.885 1.00 93.00 183 SER A CA 1
ATOM 1425 C C . SER A 1 183 ? -12.825 9.246 -5.760 1.00 93.00 183 SER A C 1
ATOM 1427 O O . SER A 1 183 ? -13.384 8.172 -5.538 1.00 93.00 183 SER A O 1
ATOM 1429 N N . GLN A 1 184 ? -11.956 9.395 -6.765 1.00 95.25 184 GLN A N 1
ATOM 1430 C CA . GLN A 1 184 ? -11.637 8.339 -7.730 1.00 95.25 184 GLN A CA 1
ATOM 1431 C C . GLN A 1 184 ? -10.876 7.162 -7.100 1.00 95.25 184 GLN A C 1
ATOM 1433 O O . GLN A 1 184 ? -11.067 6.022 -7.533 1.00 95.25 184 GLN A O 1
ATOM 1438 N N . ALA A 1 185 ? -10.061 7.431 -6.079 1.00 96.75 185 ALA A N 1
ATOM 1439 C CA . ALA A 1 185 ? -9.417 6.448 -5.217 1.00 96.75 185 ALA A CA 1
ATOM 1440 C C . ALA A 1 185 ? -8.819 7.155 -3.992 1.00 96.75 185 ALA A C 1
ATOM 1442 O O . ALA A 1 185 ? -8.396 8.305 -4.082 1.00 96.75 185 ALA A O 1
ATOM 1443 N N . GLY A 1 186 ? -8.781 6.460 -2.856 1.00 98.00 186 GLY A N 1
ATOM 1444 C CA . GLY A 1 186 ? -8.098 6.918 -1.640 1.00 98.00 186 GLY A CA 1
ATOM 1445 C C . GLY A 1 186 ? -7.030 5.948 -1.133 1.00 98.00 186 GLY A C 1
ATOM 1446 O O . GLY A 1 186 ? -6.448 6.185 -0.078 1.00 98.00 186 GLY A O 1
ATOM 1447 N N . LEU A 1 187 ? -6.824 4.830 -1.823 1.00 98.81 187 LEU A N 1
ATOM 1448 C CA . LEU A 1 187 ? -5.852 3.798 -1.481 1.00 98.81 187 LEU A CA 1
ATOM 1449 C C . LEU A 1 187 ? -5.534 3.022 -2.760 1.00 98.81 187 LEU A C 1
ATOM 1451 O O . LEU A 1 187 ? -6.463 2.515 -3.391 1.00 98.81 187 LEU A O 1
ATOM 1455 N N . ASP A 1 188 ? -4.257 2.884 -3.095 1.00 98.50 188 ASP A N 1
ATOM 1456 C CA . ASP A 1 188 ? -3.812 1.929 -4.112 1.00 98.50 188 ASP A CA 1
ATOM 1457 C C . ASP A 1 188 ? -3.159 0.728 -3.442 1.00 98.50 188 ASP A C 1
ATOM 1459 O O . ASP A 1 188 ? -2.482 0.862 -2.419 1.00 98.50 188 ASP A O 1
ATOM 1463 N N . VAL A 1 189 ? -3.376 -0.462 -3.994 1.00 98.81 189 VAL A N 1
ATOM 1464 C CA . VAL A 1 189 ? -2.847 -1.709 -3.440 1.00 98.81 189 VAL A CA 1
ATOM 1465 C C . VAL A 1 189 ? -2.208 -2.585 -4.508 1.00 98.81 189 VAL A C 1
ATOM 1467 O O . VAL A 1 189 ? -2.630 -2.605 -5.658 1.00 98.81 189 VAL A O 1
ATOM 1470 N N . SER A 1 190 ? -1.220 -3.363 -4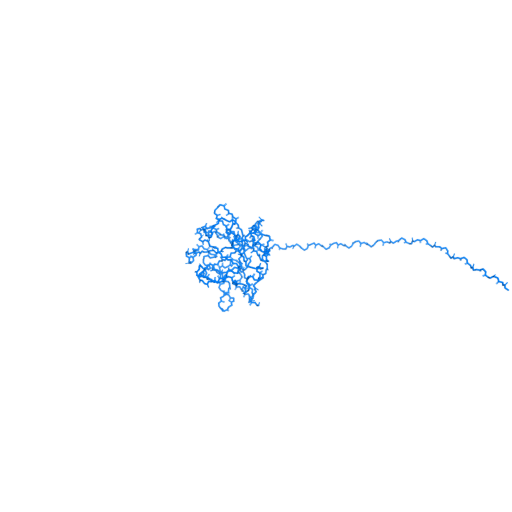.087 1.00 98.62 190 SER A N 1
ATOM 1471 C CA . SER A 1 190 ? -0.551 -4.370 -4.914 1.00 98.62 190 SER A CA 1
ATOM 1472 C C . SER A 1 190 ? -1.497 -5.436 -5.504 1.00 98.62 190 SER A C 1
ATOM 1474 O O . SER A 1 190 ? -2.562 -5.734 -4.932 1.00 98.62 190 SER A O 1
ATOM 1476 N N . PRO A 1 191 ? -1.075 -6.138 -6.575 1.00 98.56 191 PRO A N 1
ATOM 1477 C CA . PRO A 1 191 ? -1.789 -7.297 -7.111 1.00 98.56 191 PRO A CA 1
ATOM 1478 C C . PRO A 1 191 ? -2.013 -8.408 -6.074 1.00 98.56 191 PRO A C 1
ATOM 1480 O O . PRO A 1 191 ? -3.060 -9.063 -6.079 1.00 98.56 191 PRO A O 1
ATOM 1483 N N . ALA A 1 192 ? -1.073 -8.607 -5.142 1.00 98.56 192 ALA A N 1
ATOM 1484 C CA . ALA A 1 192 ? -1.202 -9.596 -4.071 1.00 98.56 192 ALA A CA 1
ATOM 1485 C C . ALA A 1 192 ? -2.370 -9.275 -3.124 1.00 98.56 192 ALA A C 1
ATOM 1487 O O . ALA A 1 192 ? -3.174 -10.156 -2.802 1.00 98.56 192 ALA A O 1
ATOM 1488 N N . VAL A 1 193 ? -2.497 -8.006 -2.719 1.00 98.75 193 VAL A N 1
ATOM 1489 C CA . VAL A 1 193 ? -3.612 -7.520 -1.893 1.00 98.75 193 VAL A CA 1
ATOM 1490 C C . VAL A 1 193 ? -4.934 -7.659 -2.647 1.00 98.75 193 VAL A C 1
ATOM 1492 O O . VAL A 1 193 ? -5.891 -8.206 -2.095 1.00 98.75 193 VAL A O 1
ATOM 1495 N N . SER A 1 194 ? -4.973 -7.237 -3.914 1.00 98.12 194 SER A N 1
ATOM 1496 C CA . SER A 1 194 ? -6.153 -7.366 -4.781 1.00 98.12 194 SER A CA 1
ATOM 1497 C C . SER A 1 194 ? -6.626 -8.815 -4.907 1.00 98.12 194 SER A C 1
ATOM 1499 O O . SER A 1 194 ? -7.809 -9.106 -4.709 1.00 98.12 194 SER A O 1
ATOM 1501 N N . THR A 1 195 ? -5.692 -9.738 -5.154 1.00 97.38 195 THR A N 1
ATOM 1502 C CA . THR A 1 195 ? -5.953 -11.182 -5.255 1.00 97.38 195 THR A CA 1
ATOM 1503 C C . THR A 1 195 ? -6.492 -11.736 -3.940 1.00 97.38 195 THR A C 1
ATOM 1505 O O . THR A 1 195 ? -7.499 -12.447 -3.923 1.00 97.38 195 THR A O 1
ATOM 1508 N N . TYR A 1 196 ? -5.864 -11.380 -2.815 1.00 98.25 196 TYR A N 1
ATOM 1509 C CA . TYR A 1 196 ? -6.296 -11.837 -1.497 1.00 98.25 196 TYR A CA 1
ATOM 1510 C C . TYR A 1 196 ? -7.719 -11.361 -1.172 1.00 98.25 196 TYR A C 1
ATOM 1512 O O . TYR A 1 196 ? -8.549 -12.149 -0.713 1.00 98.25 196 TYR A O 1
ATOM 1520 N N . LEU A 1 197 ? -8.022 -10.089 -1.439 1.00 98.25 197 LEU A N 1
ATOM 1521 C CA . LEU A 1 197 ? -9.328 -9.478 -1.181 1.00 98.25 197 LEU A CA 1
ATOM 1522 C C . LEU A 1 197 ? -10.384 -9.807 -2.252 1.00 98.25 197 LEU A C 1
ATOM 1524 O O . LEU A 1 197 ? -11.570 -9.576 -2.025 1.00 98.25 197 LEU A O 1
ATOM 1528 N N . GLY A 1 198 ? -9.991 -10.360 -3.402 1.00 96.75 198 GLY A N 1
ATOM 1529 C CA . GLY A 1 198 ? -10.894 -10.664 -4.514 1.00 96.75 198 GLY A CA 1
ATOM 1530 C C . GLY A 1 198 ? -11.497 -9.410 -5.154 1.00 96.75 198 GLY A C 1
ATOM 1531 O O . GLY A 1 198 ? -12.701 -9.373 -5.389 1.00 96.75 198 GLY A O 1
ATOM 1532 N N . MET A 1 199 ? -10.693 -8.363 -5.372 1.00 94.81 199 MET A N 1
ATOM 1533 C CA . MET A 1 199 ? -11.184 -7.059 -5.849 1.00 94.81 199 MET A CA 1
ATOM 1534 C C . MET A 1 199 ? -11.494 -7.023 -7.352 1.00 94.81 199 MET A C 1
ATOM 1536 O O . MET A 1 199 ? -12.325 -6.231 -7.773 1.00 94.81 199 MET A O 1
ATOM 1540 N N . GLY A 1 200 ? -10.823 -7.833 -8.178 1.00 86.62 200 GLY A N 1
ATOM 1541 C CA . GLY A 1 200 ? -11.004 -7.773 -9.637 1.00 86.62 200 GLY A CA 1
ATOM 1542 C C . GLY A 1 200 ? -10.651 -6.404 -10.243 1.00 86.62 200 GLY A C 1
ATOM 1543 O O . GLY A 1 200 ? -11.314 -5.956 -11.171 1.00 86.62 200 GLY A O 1
ATOM 1544 N N . GLY A 1 201 ? -9.650 -5.716 -9.679 1.00 87.75 201 GLY A N 1
ATOM 1545 C CA . GLY A 1 201 ? -9.139 -4.423 -10.159 1.00 87.75 201 GLY A CA 1
ATOM 1546 C C . GLY A 1 201 ? -9.575 -3.204 -9.338 1.00 87.75 201 GLY A C 1
ATOM 1547 O O . GLY A 1 201 ? -8.818 -2.243 -9.232 1.00 87.75 201 GLY A O 1
ATOM 1548 N N . SER A 1 202 ? -10.744 -3.230 -8.686 1.00 95.12 202 SER A N 1
ATOM 1549 C CA . SER A 1 202 ? -11.115 -2.194 -7.706 1.00 95.12 202 SER A CA 1
ATOM 1550 C C . SER A 1 202 ? -12.189 -2.667 -6.731 1.00 95.12 202 SER A C 1
ATOM 1552 O O . SER A 1 202 ? -13.007 -3.519 -7.064 1.00 95.12 202 SER A O 1
ATOM 1554 N N . ALA A 1 203 ? -12.219 -2.101 -5.527 1.00 97.19 203 ALA A N 1
ATOM 1555 C CA . ALA A 1 203 ? -13.256 -2.399 -4.542 1.00 97.19 203 ALA A CA 1
ATOM 1556 C C . ALA A 1 203 ? -13.505 -1.220 -3.602 1.00 97.19 203 ALA A C 1
ATOM 1558 O O . ALA A 1 203 ? -12.703 -0.293 -3.506 1.00 97.19 203 ALA A O 1
ATOM 1559 N N . VAL A 1 204 ? -14.616 -1.286 -2.869 1.00 98.25 204 VAL A N 1
ATOM 1560 C CA . VAL A 1 204 ? -14.804 -0.472 -1.668 1.00 98.25 204 VAL A CA 1
ATOM 1561 C C . VAL A 1 204 ? -14.194 -1.225 -0.492 1.00 98.25 204 VAL A C 1
ATOM 1563 O O . VAL A 1 204 ? -14.549 -2.377 -0.236 1.00 98.25 204 VAL A O 1
ATOM 1566 N N . SER A 1 205 ? -13.284 -0.576 0.224 1.00 98.56 205 SER A N 1
ATOM 1567 C CA . SER A 1 205 ? -12.595 -1.154 1.370 1.00 98.56 205 SER A CA 1
ATOM 1568 C C . SER A 1 205 ? -12.724 -0.284 2.618 1.00 98.56 205 SER A C 1
ATOM 1570 O O . SER A 1 205 ? -13.231 0.843 2.602 1.00 98.56 205 SER A O 1
ATOM 1572 N N . SER A 1 206 ? -12.290 -0.851 3.737 1.00 98.81 206 SER A N 1
ATOM 1573 C CA . SER A 1 206 ? -11.964 -0.111 4.950 1.00 98.81 206 SER A CA 1
ATOM 1574 C C . SER A 1 206 ? -10.516 -0.385 5.327 1.00 98.81 206 SER A C 1
ATOM 1576 O O . SER A 1 206 ? -10.048 -1.513 5.164 1.00 98.81 206 SER A O 1
ATOM 1578 N N . TRP A 1 207 ? -9.812 0.608 5.857 1.00 98.81 207 TRP A N 1
ATOM 1579 C CA . TRP A 1 207 ? -8.427 0.438 6.282 1.00 98.81 207 TRP A CA 1
ATOM 1580 C C . TRP A 1 207 ? -8.102 1.248 7.534 1.00 98.81 207 TRP A C 1
ATOM 1582 O O . TRP A 1 207 ? -8.776 2.221 7.870 1.00 98.81 207 TRP A O 1
ATOM 1592 N N . LYS A 1 208 ? -7.069 0.818 8.256 1.00 98.62 208 LYS A N 1
ATOM 1593 C CA . LYS A 1 208 ? -6.486 1.552 9.387 1.00 98.62 208 LYS A CA 1
ATOM 1594 C C . LYS A 1 208 ? -5.015 1.203 9.537 1.00 98.62 208 LYS A C 1
ATOM 1596 O O . LYS A 1 208 ? -4.615 0.092 9.186 1.00 98.62 208 LYS A O 1
ATOM 1601 N N . PHE A 1 209 ? -4.224 2.100 10.114 1.00 98.69 209 PHE A N 1
ATOM 1602 C CA . PHE A 1 209 ? -2.853 1.767 10.501 1.00 98.69 209 PHE A CA 1
ATOM 1603 C C . PHE A 1 209 ? -2.811 0.629 11.527 1.00 98.69 209 PHE A C 1
ATOM 1605 O O . PHE A 1 209 ? -3.757 0.397 12.287 1.00 98.69 209 PHE A O 1
ATOM 1612 N N . VAL A 1 210 ? -1.688 -0.083 11.546 1.00 97.81 210 VAL A N 1
ATOM 1613 C CA . VAL A 1 210 ? -1.369 -1.104 12.544 1.00 97.81 210 VAL A CA 1
ATOM 1614 C C . VAL A 1 210 ? 0.130 -1.076 12.834 1.00 97.81 210 VAL A C 1
ATOM 1616 O O . VAL A 1 210 ? 0.949 -0.871 11.939 1.00 97.81 210 VAL A O 1
ATOM 1619 N N . ASP A 1 211 ? 0.506 -1.274 14.095 1.00 96.75 211 ASP A N 1
ATOM 1620 C CA . ASP A 1 211 ? 1.916 -1.409 14.453 1.00 96.75 211 ASP A CA 1
ATOM 1621 C C . ASP A 1 211 ? 2.459 -2.746 13.928 1.00 96.75 211 ASP A C 1
ATOM 1623 O O . ASP A 1 211 ? 1.783 -3.771 13.986 1.00 96.75 211 ASP A O 1
ATOM 1627 N N . ALA A 1 212 ? 3.712 -2.776 13.466 1.00 96.19 212 ALA A N 1
ATOM 1628 C CA . ALA A 1 212 ? 4.323 -3.985 12.895 1.00 96.19 212 ALA A CA 1
ATOM 1629 C C . ALA A 1 212 ? 4.299 -5.199 13.853 1.00 96.19 212 ALA A C 1
ATOM 1631 O O . ALA A 1 212 ? 4.237 -6.351 13.415 1.00 96.19 212 ALA A O 1
ATOM 1632 N N . SER A 1 213 ? 4.337 -4.946 15.167 1.00 95.50 213 SER A N 1
ATOM 1633 C CA . SER A 1 213 ? 4.232 -5.964 16.219 1.00 95.50 213 SER A CA 1
ATOM 1634 C C . SER A 1 213 ? 2.828 -6.559 16.362 1.00 95.50 213 SER A C 1
ATOM 1636 O O . SER A 1 213 ? 2.710 -7.681 16.849 1.00 95.50 213 SER A O 1
ATOM 1638 N N . ASP A 1 214 ? 1.798 -5.848 15.900 1.00 96.62 214 ASP A N 1
ATOM 1639 C CA . ASP A 1 214 ? 0.390 -6.245 15.966 1.00 96.62 214 ASP A CA 1
ATOM 1640 C C . ASP A 1 214 ? -0.119 -6.841 14.639 1.00 96.62 214 ASP A C 1
ATOM 1642 O O . ASP A 1 214 ? -1.241 -7.344 14.571 1.00 96.62 214 ASP A O 1
ATOM 1646 N N . VAL A 1 215 ? 0.701 -6.838 13.581 1.00 98.19 215 VAL A N 1
ATOM 1647 C CA . VAL A 1 215 ? 0.391 -7.536 12.325 1.00 98.19 215 VAL A CA 1
ATOM 1648 C C . VAL A 1 215 ? 0.395 -9.051 12.591 1.00 98.19 215 VAL A C 1
ATOM 1650 O O . VAL A 1 215 ? 1.426 -9.578 13.021 1.00 98.19 215 VAL A O 1
ATOM 1653 N N . PRO A 1 216 ? -0.693 -9.794 12.328 1.00 98.19 216 PRO A N 1
ATOM 1654 C CA . PRO A 1 216 ? -0.733 -11.240 12.538 1.00 98.19 216 PRO A CA 1
ATOM 1655 C C . PRO A 1 216 ? 0.101 -11.999 11.496 1.00 98.19 216 PRO A C 1
ATOM 1657 O O . PRO A 1 216 ? 0.548 -11.439 10.492 1.00 98.19 216 PRO A O 1
ATOM 1660 N N . SER A 1 217 ? 0.338 -13.288 11.735 1.00 97.94 217 SER A N 1
ATOM 1661 C CA . SER A 1 217 ? 0.945 -14.173 10.735 1.00 97.94 217 SER A CA 1
ATOM 1662 C C . SER A 1 217 ? 0.031 -14.323 9.519 1.00 97.94 217 SER A C 1
ATOM 1664 O O . SER A 1 217 ? -1.182 -14.452 9.662 1.00 97.94 217 SER A O 1
ATOM 1666 N N . GLY A 1 218 ? 0.624 -14.340 8.329 1.00 97.88 218 GLY A N 1
ATOM 1667 C CA . GLY A 1 218 ? -0.079 -14.501 7.061 1.00 97.88 218 GLY A CA 1
ATOM 1668 C C . GLY A 1 218 ? 0.883 -14.394 5.878 1.00 97.88 218 GLY A C 1
ATOM 1669 O O . GLY A 1 218 ? 2.081 -14.181 6.091 1.00 97.88 218 GLY A O 1
ATOM 1670 N N . PRO A 1 219 ? 0.384 -14.526 4.637 1.00 98.06 219 PRO A N 1
ATOM 1671 C CA . PRO A 1 219 ? 1.221 -14.485 3.435 1.00 98.06 219 PRO A CA 1
ATOM 1672 C C . PRO A 1 219 ? 1.979 -13.158 3.271 1.00 98.06 219 PRO A C 1
ATOM 1674 O O . PRO A 1 219 ? 3.087 -13.150 2.746 1.00 98.06 219 PRO A O 1
ATOM 1677 N N . TRP A 1 220 ? 1.444 -12.058 3.810 1.00 98.50 220 TRP A N 1
ATOM 1678 C CA . TRP A 1 220 ? 2.091 -10.739 3.859 1.00 98.50 220 TRP A CA 1
ATOM 1679 C C . TRP A 1 220 ? 3.369 -10.680 4.701 1.00 98.50 220 TRP A C 1
ATOM 1681 O O . TRP A 1 220 ? 4.029 -9.648 4.726 1.00 98.50 220 TRP A O 1
ATOM 1691 N N . LYS A 1 221 ? 3.730 -11.753 5.415 1.00 97.62 221 LYS A N 1
ATOM 1692 C CA . LYS A 1 221 ? 4.999 -11.854 6.152 1.00 97.62 221 LYS A CA 1
ATOM 1693 C C . LYS A 1 221 ? 6.026 -12.787 5.505 1.00 97.62 221 LYS A C 1
ATOM 1695 O O . LYS A 1 221 ? 7.067 -13.007 6.117 1.00 97.62 221 LYS A O 1
ATOM 1700 N N . THR A 1 222 ? 5.762 -13.336 4.314 1.00 94.88 222 THR A N 1
ATOM 1701 C CA . THR A 1 222 ? 6.735 -14.195 3.608 1.00 94.88 222 THR A CA 1
ATOM 1702 C C . THR A 1 222 ? 8.009 -13.426 3.258 1.00 94.88 222 THR A C 1
ATOM 1704 O O . THR A 1 222 ? 9.104 -13.898 3.553 1.00 94.88 222 THR A O 1
ATOM 1707 N N . THR A 1 223 ? 7.852 -12.218 2.715 1.00 97.00 223 THR A N 1
ATOM 1708 C CA . THR A 1 223 ? 8.924 -11.233 2.531 1.00 97.00 223 THR A CA 1
ATOM 1709 C C . THR A 1 223 ? 8.480 -9.947 3.215 1.00 97.00 223 THR A C 1
ATOM 1711 O O . THR A 1 223 ? 7.357 -9.503 3.001 1.00 97.00 223 THR A O 1
ATOM 1714 N N . ILE A 1 224 ? 9.328 -9.367 4.067 1.00 98.19 224 ILE A N 1
ATOM 1715 C CA . ILE A 1 224 ? 9.064 -8.084 4.731 1.00 98.19 224 ILE A CA 1
ATOM 1716 C C . ILE A 1 224 ? 10.118 -7.095 4.254 1.00 98.19 224 ILE A C 1
ATOM 1718 O O . ILE A 1 224 ? 11.310 -7.329 4.459 1.00 98.19 224 ILE A O 1
ATOM 1722 N N . THR A 1 225 ? 9.679 -5.982 3.672 1.00 98.25 225 THR A N 1
ATOM 1723 C CA . THR A 1 225 ? 10.563 -4.882 3.294 1.00 98.25 225 THR A CA 1
ATOM 1724 C C . THR A 1 225 ? 11.133 -4.246 4.554 1.00 98.25 225 THR A C 1
ATOM 1726 O O . THR A 1 225 ? 10.398 -3.835 5.460 1.00 98.25 225 THR A O 1
ATOM 1729 N N . THR A 1 226 ? 12.462 -4.185 4.628 1.00 96.75 226 THR A N 1
ATOM 1730 C CA . THR A 1 226 ? 13.197 -3.493 5.699 1.00 96.75 226 THR A CA 1
ATOM 1731 C C . THR A 1 226 ? 14.197 -2.469 5.168 1.00 96.75 226 THR A C 1
ATOM 1733 O O . THR A 1 226 ? 14.859 -1.802 5.963 1.00 96.75 226 THR A O 1
ATOM 1736 N N . SER A 1 227 ? 14.346 -2.366 3.845 1.00 95.88 227 SER A N 1
ATOM 1737 C CA . SER A 1 227 ? 15.149 -1.343 3.174 1.00 95.88 227 SER A CA 1
ATOM 1738 C C . SER A 1 227 ? 14.596 0.050 3.485 1.00 95.88 227 SER A C 1
ATOM 1740 O O . SER A 1 227 ? 13.386 0.253 3.581 1.00 95.88 227 SER A O 1
ATOM 1742 N N . GLY A 1 228 ? 15.490 1.019 3.677 1.00 95.00 228 GLY A N 1
ATOM 1743 C CA . GLY A 1 228 ? 15.113 2.432 3.713 1.00 95.00 228 GLY A CA 1
ATOM 1744 C C . GLY A 1 228 ? 14.892 2.991 2.303 1.00 95.00 228 GLY A C 1
ATOM 1745 O O . GLY A 1 228 ? 14.938 2.228 1.335 1.00 95.00 228 GLY A O 1
ATOM 1746 N N . PRO A 1 229 ? 14.673 4.311 2.181 1.00 95.38 229 PRO A N 1
ATOM 1747 C CA . PRO A 1 229 ? 14.680 4.980 0.887 1.00 95.38 229 PRO A CA 1
ATOM 1748 C C . PRO A 1 229 ? 16.017 4.806 0.149 1.00 95.38 229 PRO A C 1
ATOM 1750 O O . PRO A 1 229 ? 17.082 4.822 0.772 1.00 95.38 229 PRO A O 1
ATOM 1753 N N . GLY A 1 230 ? 15.947 4.662 -1.171 1.00 92.50 230 GLY A N 1
ATOM 1754 C CA . GLY A 1 230 ? 17.062 4.527 -2.104 1.00 92.50 230 GLY A CA 1
ATOM 1755 C C . GLY A 1 230 ? 16.905 5.505 -3.265 1.00 92.50 230 GLY A C 1
ATOM 1756 O O . GLY A 1 230 ? 16.574 5.125 -4.386 1.00 92.50 230 GLY A O 1
ATOM 1757 N N . TRP A 1 231 ? 17.142 6.789 -2.989 1.00 89.06 231 TRP A N 1
ATOM 1758 C CA . TRP A 1 231 ? 17.151 7.852 -4.004 1.00 89.06 231 TRP A CA 1
ATOM 1759 C C . TRP A 1 231 ? 18.509 8.020 -4.713 1.00 89.06 231 TRP A C 1
ATOM 1761 O O . TRP A 1 231 ? 18.691 8.989 -5.450 1.00 89.06 231 TRP A O 1
ATOM 1771 N N . ASN A 1 232 ? 19.460 7.110 -4.479 1.00 64.88 232 ASN A N 1
ATOM 1772 C CA . ASN A 1 232 ? 20.864 7.232 -4.887 1.00 64.88 232 ASN A CA 1
ATOM 1773 C C . ASN A 1 232 ? 21.244 6.243 -5.983 1.00 64.88 232 ASN A C 1
ATOM 1775 O O . ASN A 1 232 ? 20.766 5.091 -5.907 1.00 64.88 232 ASN A O 1
#

Organism: NCBI:txid43